Protein AF-A0A965G140-F1 (afdb_monomer_lite)

Foldseek 3Di:
DDDDPPPPPPVVVPPPPPPVQAAQKEQVVQQPPHLEAAADPQAGKRKTFGPDDFQQKKKKWKAWLLLDIWIAIWTQDPRMTIDGPPVRIPPRDDDDQTWIKMKIFSDPDALPPCCLRTMDIDIHFYDYPNRTHDDRPLLADQQAEPVRDHAPRRPSNSSSQSVVLPVLSHSVCVVVVNHDNPQGCPPPVNVVVCVVPRHPDDPPPPDDPPDD

pLDDT: mean 83.37, std 19.56, range [33.12, 98.38]

Radius of gyration: 22.79 Å; chains: 1; bounding box: 66×34×87 Å

Structure (mmCIF, N/CA/C/O backbone):
data_AF-A0A965G140-F1
#
_entry.id   AF-A0A965G140-F1
#
loop_
_atom_site.group_PDB
_atom_site.id
_atom_site.type_symbol
_atom_site.label_atom_id
_atom_site.label_alt_id
_atom_site.label_comp_id
_atom_site.label_asym_id
_atom_site.label_entity_id
_atom_site.label_seq_id
_atom_site.pdbx_PDB_ins_code
_atom_site.Cartn_x
_atom_site.Cartn_y
_atom_site.Cartn_z
_atom_site.occupancy
_atom_site.B_iso_or_equiv
_atom_site.auth_seq_id
_atom_site.auth_comp_id
_atom_site.auth_asym_id
_atom_site.auth_atom_id
_atom_site.pdbx_PDB_model_num
ATOM 1 N N . MET A 1 1 ? 22.980 -8.369 61.732 1.00 45.12 1 MET A N 1
ATOM 2 C CA . MET A 1 1 ? 22.161 -8.918 60.624 1.00 45.12 1 MET A CA 1
ATOM 3 C C . MET A 1 1 ? 20.724 -8.461 60.819 1.00 45.12 1 MET A C 1
ATOM 5 O O . MET A 1 1 ? 20.268 -8.552 61.948 1.00 45.12 1 MET A O 1
ATOM 9 N N . ARG A 1 2 ? 20.047 -8.015 59.745 1.00 41.44 2 ARG A N 1
ATOM 10 C CA . ARG A 1 2 ? 18.714 -7.354 59.673 1.00 41.44 2 ARG A CA 1
ATOM 11 C C . ARG A 1 2 ? 18.752 -5.824 59.537 1.00 41.44 2 ARG A C 1
ATOM 13 O O . ARG A 1 2 ? 18.415 -5.110 60.466 1.00 41.44 2 ARG A O 1
ATOM 20 N N . ALA A 1 3 ? 19.127 -5.353 58.347 1.00 37.94 3 ALA A N 1
ATOM 21 C CA . ALA A 1 3 ? 18.718 -4.056 57.788 1.00 37.94 3 ALA A CA 1
ATOM 22 C C . ALA A 1 3 ? 19.087 -4.015 56.289 1.00 37.94 3 ALA A C 1
ATOM 24 O O . ALA A 1 3 ? 19.913 -3.224 55.859 1.00 37.94 3 ALA A O 1
ATOM 25 N N . ALA A 1 4 ? 18.552 -4.948 55.498 1.00 41.78 4 ALA A N 1
ATOM 26 C CA . ALA A 1 4 ? 18.773 -4.990 54.044 1.00 41.78 4 ALA A CA 1
ATOM 27 C C . ALA A 1 4 ? 17.518 -5.463 53.290 1.00 41.78 4 ALA A C 1
ATOM 29 O O . ALA A 1 4 ? 17.610 -6.115 52.259 1.00 41.78 4 ALA A O 1
ATOM 30 N N . PHE A 1 5 ? 16.332 -5.181 53.838 1.00 38.59 5 PHE A N 1
ATOM 31 C CA . PHE A 1 5 ? 15.052 -5.658 53.297 1.00 38.59 5 PHE A CA 1
ATOM 32 C C . PHE A 1 5 ? 14.014 -4.536 53.128 1.00 38.59 5 PHE A C 1
ATOM 34 O O . PHE A 1 5 ? 12.817 -4.788 53.106 1.00 38.59 5 PHE A O 1
ATOM 41 N N . ALA A 1 6 ? 14.477 -3.289 53.001 1.00 40.09 6 ALA A N 1
ATOM 42 C CA . ALA A 1 6 ? 13.626 -2.115 52.777 1.00 40.09 6 ALA A CA 1
ATOM 43 C C . ALA A 1 6 ? 14.053 -1.287 51.548 1.00 40.09 6 ALA A C 1
ATOM 45 O O . ALA A 1 6 ? 13.704 -0.118 51.435 1.00 40.09 6 ALA A O 1
ATOM 46 N N . LEU A 1 7 ? 14.801 -1.888 50.613 1.00 35.25 7 LEU A N 1
ATOM 47 C CA . LEU A 1 7 ? 15.203 -1.248 49.352 1.00 35.25 7 LEU A CA 1
ATOM 48 C C . LEU A 1 7 ? 14.965 -2.158 48.134 1.00 35.25 7 LEU A C 1
ATOM 50 O O . LEU A 1 7 ? 15.713 -2.127 47.165 1.00 35.25 7 LEU A O 1
ATOM 54 N N . LEU A 1 8 ? 13.927 -2.999 48.189 1.00 37.31 8 LEU A N 1
ATOM 55 C CA . LEU A 1 8 ? 13.549 -3.882 47.078 1.00 37.31 8 LEU A CA 1
ATOM 56 C C . LEU A 1 8 ? 12.035 -3.887 46.806 1.00 37.31 8 LEU A C 1
ATOM 58 O O . LEU A 1 8 ? 11.497 -4.874 46.321 1.00 37.31 8 LEU A O 1
ATOM 62 N N . LEU A 1 9 ? 11.337 -2.789 47.122 1.00 33.12 9 LEU A N 1
ATOM 63 C CA . LEU A 1 9 ? 9.908 -2.638 46.800 1.00 33.12 9 LEU A CA 1
ATOM 64 C C . LEU A 1 9 ? 9.536 -1.327 46.085 1.00 33.12 9 LEU A C 1
ATOM 66 O O . LEU A 1 9 ? 8.368 -1.115 45.790 1.00 33.12 9 LEU A O 1
ATOM 70 N N . VAL A 1 10 ? 10.509 -0.472 45.743 1.00 36.66 10 VAL A N 1
ATOM 71 C CA . VAL A 1 10 ? 10.268 0.766 44.961 1.00 36.66 10 VAL A CA 1
ATOM 72 C C . VAL A 1 10 ? 10.741 0.641 43.502 1.00 36.66 10 VAL A C 1
ATOM 74 O O . VAL A 1 10 ? 10.394 1.455 42.655 1.00 36.66 10 VAL A O 1
ATOM 77 N N . LEU A 1 11 ? 11.436 -0.445 43.147 1.00 34.47 11 LEU A N 1
ATOM 78 C CA . LEU A 1 11 ? 11.855 -0.725 41.764 1.00 34.47 11 LEU A CA 1
ATOM 79 C C . LEU A 1 11 ? 10.806 -1.490 40.930 1.00 34.47 11 LEU A C 1
ATOM 81 O O . LEU A 1 11 ? 11.052 -1.786 39.765 1.00 34.47 11 LEU A O 1
ATOM 85 N N . LEU A 1 12 ? 9.622 -1.775 41.487 1.00 38.69 12 LEU A N 1
ATOM 86 C CA . LEU A 1 12 ? 8.561 -2.546 40.817 1.00 38.69 12 LEU A CA 1
ATOM 87 C C . LEU A 1 12 ? 7.452 -1.702 40.159 1.00 38.69 12 LEU A C 1
ATOM 89 O O . LEU A 1 12 ? 6.585 -2.271 39.506 1.00 38.69 12 LEU A O 1
ATOM 93 N N . CYS A 1 13 ? 7.510 -0.366 40.227 1.00 37.59 13 CYS A N 1
ATOM 94 C CA . CYS A 1 13 ? 6.580 0.520 39.498 1.00 37.59 13 CYS A CA 1
ATOM 95 C C . CYS A 1 13 ? 7.210 1.245 38.292 1.00 37.59 13 CYS A C 1
ATOM 97 O O . CYS A 1 13 ? 6.545 2.038 37.634 1.00 37.59 13 CYS A O 1
ATOM 99 N N . GLY A 1 14 ? 8.483 0.980 37.980 1.00 36.84 14 GLY A N 1
ATOM 100 C CA . GLY A 1 14 ? 9.217 1.667 36.907 1.00 36.84 14 GLY A CA 1
ATOM 101 C C . GLY A 1 14 ? 9.210 0.961 35.551 1.00 36.84 14 GLY A C 1
ATOM 102 O O . GLY A 1 14 ? 9.638 1.546 34.562 1.00 36.84 14 GLY A O 1
ATOM 103 N N . ALA A 1 15 ? 8.699 -0.268 35.465 1.00 41.66 15 ALA A N 1
ATOM 104 C CA . ALA A 1 15 ? 8.422 -0.901 34.182 1.00 41.66 15 ALA A CA 1
ATOM 105 C C . ALA A 1 15 ? 7.038 -0.453 33.703 1.00 41.66 15 ALA A C 1
ATOM 107 O O . ALA A 1 15 ? 6.126 -1.260 33.521 1.00 41.66 15 ALA A O 1
ATOM 108 N N . CYS A 1 16 ? 6.900 0.851 33.447 1.00 37.56 16 CYS A N 1
ATOM 109 C CA . CYS A 1 16 ? 6.035 1.278 32.365 1.00 37.56 16 CYS A CA 1
ATOM 110 C C . CYS A 1 16 ? 6.650 0.625 31.126 1.00 37.56 16 CYS A C 1
ATOM 112 O O . CYS A 1 16 ? 7.572 1.154 30.506 1.00 37.56 16 CYS A O 1
ATOM 114 N N . ARG A 1 17 ? 6.227 -0.617 30.843 1.00 39.34 17 ARG A N 1
ATOM 115 C CA . ARG A 1 17 ? 6.325 -1.204 29.516 1.00 39.34 17 ARG A CA 1
ATOM 116 C C . ARG A 1 17 ? 5.881 -0.062 28.625 1.00 39.34 17 ARG A C 1
ATOM 118 O O . ARG A 1 17 ? 4.725 0.347 28.712 1.00 39.34 17 ARG A O 1
ATOM 125 N N . ALA A 1 18 ? 6.791 0.472 27.819 1.00 39.34 18 ALA A N 1
ATOM 126 C C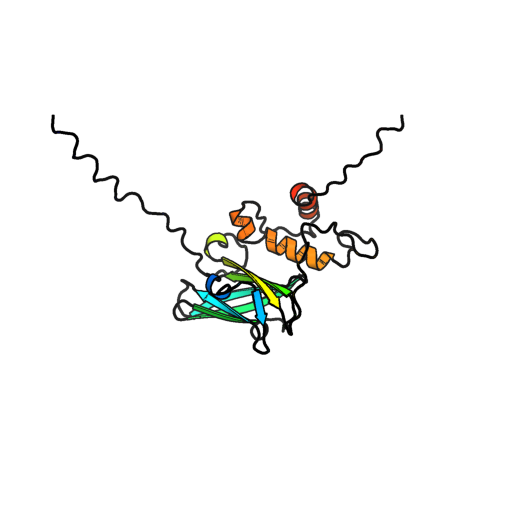A . ALA A 1 18 ? 6.377 1.121 26.603 1.00 39.34 18 ALA A CA 1
ATOM 127 C C . ALA A 1 18 ? 5.576 0.035 25.884 1.00 39.34 18 ALA A C 1
ATOM 129 O O . ALA A 1 18 ? 6.135 -0.845 25.231 1.00 39.34 18 ALA A O 1
ATOM 130 N N . ALA A 1 19 ? 4.263 0.008 26.127 1.00 42.41 19 ALA A N 1
ATOM 131 C CA . ALA A 1 19 ? 3.328 -0.542 25.190 1.00 42.41 19 ALA A CA 1
ATOM 132 C C . ALA A 1 19 ? 3.729 0.193 23.924 1.00 42.41 19 ALA A C 1
ATOM 134 O O . ALA A 1 19 ? 3.577 1.410 23.843 1.00 42.41 19 ALA A O 1
ATOM 135 N N . SER A 1 20 ? 4.422 -0.508 23.028 1.00 44.88 20 SER A N 1
ATOM 136 C CA . SER A 1 20 ? 4.572 -0.067 21.656 1.00 44.88 20 SER A CA 1
ATOM 137 C C . SER A 1 20 ? 3.141 0.179 21.228 1.00 44.88 20 SER A C 1
ATOM 139 O O . SER A 1 20 ? 2.434 -0.796 20.971 1.00 44.88 20 SER A O 1
ATOM 141 N N . ALA A 1 21 ? 2.687 1.432 21.325 1.00 58.22 21 ALA A N 1
ATOM 142 C CA . ALA A 1 21 ? 1.302 1.779 21.101 1.00 58.22 21 ALA A CA 1
ATOM 143 C C . ALA A 1 21 ? 0.997 1.210 19.726 1.00 58.22 21 ALA A C 1
ATOM 145 O O . ALA A 1 21 ? 1.721 1.494 18.764 1.00 58.22 21 ALA A O 1
ATOM 146 N N . LEU A 1 22 ? 0.046 0.274 19.679 1.00 61.25 22 LEU A N 1
ATOM 147 C CA . LEU A 1 22 ? -0.399 -0.268 18.409 1.00 61.25 22 LEU A CA 1
ATOM 148 C C . LEU A 1 22 ? -0.725 0.932 17.519 1.00 61.25 22 LEU A C 1
ATOM 150 O O . LEU A 1 22 ? -1.207 1.943 18.043 1.00 61.25 22 LEU A O 1
ATOM 154 N N . PRO A 1 23 ? -0.396 0.863 16.220 1.00 75.12 23 PRO A N 1
ATOM 155 C CA . PRO A 1 23 ? -0.734 1.958 15.339 1.00 75.12 23 PRO A CA 1
ATOM 156 C C . PRO A 1 23 ? -2.227 2.269 15.477 1.00 75.12 23 PRO A C 1
ATOM 158 O O . PRO A 1 23 ? -3.038 1.372 15.713 1.00 75.12 23 PRO A O 1
ATOM 161 N N . GLU A 1 24 ? -2.576 3.543 15.335 1.00 91.44 24 GLU A N 1
ATOM 162 C CA . GLU A 1 24 ? -3.947 4.054 15.441 1.00 91.44 24 GLU A CA 1
ATOM 163 C C . GLU A 1 24 ? -4.931 3.277 14.548 1.00 91.44 24 GLU A C 1
ATOM 165 O O . GLU A 1 24 ? -6.124 3.174 14.834 1.00 91.44 24 GLU A O 1
ATOM 170 N N . VAL A 1 25 ? -4.404 2.690 13.476 1.00 94.81 25 VAL A N 1
ATOM 171 C CA . VAL A 1 25 ? -5.069 1.786 12.548 1.00 94.81 25 VAL A CA 1
ATOM 172 C C . VAL A 1 25 ? -4.293 0.468 12.518 1.00 94.81 25 VAL A C 1
ATOM 174 O O . VAL A 1 25 ? -3.078 0.489 12.366 1.00 94.81 25 VAL A O 1
ATOM 177 N N . ASP A 1 26 ? -4.973 -0.678 12.600 1.00 95.38 26 ASP A N 1
ATOM 178 C CA . ASP A 1 26 ? -4.375 -2.019 12.526 1.00 95.38 26 ASP A CA 1
ATOM 179 C C . ASP A 1 26 ? -5.086 -2.908 11.492 1.00 95.38 26 ASP A C 1
ATOM 181 O O . ASP A 1 26 ? -6.258 -3.254 11.649 1.00 95.38 26 ASP A O 1
ATOM 185 N N . LEU A 1 27 ? -4.353 -3.322 10.453 1.00 96.94 27 LEU A N 1
ATOM 186 C CA . LEU A 1 27 ? -4.825 -4.201 9.379 1.00 96.94 27 LEU A CA 1
ATOM 187 C C . LEU A 1 27 ? -4.628 -5.702 9.652 1.00 96.94 27 LEU A C 1
ATOM 189 O O . LEU A 1 27 ? -5.048 -6.526 8.832 1.00 96.94 27 LEU A O 1
ATOM 193 N N . ALA A 1 28 ? -4.048 -6.099 10.791 1.00 95.06 28 ALA A N 1
ATOM 194 C CA . ALA A 1 28 ? -3.876 -7.510 11.143 1.00 95.06 28 ALA A CA 1
ATOM 195 C C . ALA A 1 28 ? -5.163 -8.360 11.015 1.00 95.06 28 ALA A C 1
ATOM 197 O O . ALA A 1 28 ? -5.057 -9.516 10.592 1.00 95.06 28 ALA A O 1
ATOM 198 N N . PRO A 1 29 ? -6.383 -7.845 11.295 1.00 96.62 29 PRO A N 1
ATOM 199 C CA . PRO A 1 29 ? -7.619 -8.594 11.071 1.00 96.62 29 PRO A CA 1
ATOM 200 C C . PRO A 1 29 ? -7.855 -9.049 9.624 1.00 96.62 29 PRO A C 1
ATOM 202 O O . PRO A 1 29 ? -8.480 -10.095 9.438 1.00 96.62 29 PRO A O 1
ATOM 205 N N . THR A 1 30 ? -7.366 -8.318 8.614 1.00 97.56 30 THR A N 1
ATOM 206 C CA . THR A 1 30 ? -7.485 -8.704 7.191 1.00 97.56 30 THR A CA 1
ATOM 207 C C . THR A 1 30 ? -6.639 -9.935 6.863 1.00 97.56 30 THR A C 1
ATOM 209 O O . THR A 1 30 ? -7.051 -10.771 6.068 1.00 97.56 30 THR A O 1
ATOM 212 N N . MET A 1 31 ? -5.485 -10.085 7.515 1.00 95.69 31 MET A N 1
ATOM 213 C CA . MET A 1 31 ? -4.509 -11.154 7.255 1.00 95.69 31 MET A CA 1
ATOM 214 C C . MET A 1 31 ? -4.907 -12.514 7.843 1.00 95.69 31 MET A C 1
ATOM 216 O O . MET A 1 31 ? -4.147 -13.477 7.748 1.00 95.69 31 MET A O 1
ATOM 220 N N . ARG A 1 32 ? -6.064 -12.603 8.510 1.00 92.56 32 ARG A N 1
ATOM 221 C CA . ARG A 1 32 ? -6.531 -13.824 9.173 1.00 92.56 32 ARG A CA 1
ATOM 222 C C . ARG A 1 32 ? -7.587 -14.547 8.330 1.00 92.56 32 ARG A C 1
ATOM 224 O O . ARG A 1 32 ? -8.519 -13.893 7.858 1.00 92.56 32 ARG A O 1
ATOM 231 N N . PRO A 1 33 ? -7.516 -15.889 8.224 1.00 92.69 33 PRO A N 1
ATOM 232 C CA . PRO A 1 33 ? -6.496 -16.774 8.808 1.00 92.69 33 PRO A CA 1
ATOM 233 C C . PRO A 1 33 ? -5.180 -16.815 8.013 1.00 92.69 33 PRO A C 1
ATOM 235 O O . PRO A 1 33 ? -4.208 -17.393 8.489 1.00 92.69 33 PRO A O 1
ATOM 238 N N . SER A 1 34 ? -5.144 -16.232 6.814 1.00 93.50 34 SER A N 1
ATOM 239 C CA . SER A 1 34 ? -3.963 -16.208 5.954 1.00 93.50 34 SER A CA 1
ATOM 240 C C . SER A 1 34 ? -3.914 -14.933 5.114 1.00 93.50 34 SER A C 1
ATOM 242 O O . SER A 1 34 ? -4.948 -14.379 4.745 1.00 93.50 34 SER A O 1
ATOM 244 N N . ALA A 1 35 ? -2.697 -14.522 4.754 1.00 94.19 35 ALA A N 1
ATOM 245 C CA . ALA A 1 35 ? -2.428 -13.504 3.739 1.00 94.19 35 ALA A CA 1
ATOM 246 C C . ALA A 1 35 ? -2.763 -13.979 2.314 1.00 94.19 35 ALA A C 1
ATOM 248 O O . ALA A 1 35 ? -2.827 -13.179 1.381 1.00 94.19 35 ALA A O 1
ATOM 249 N N . MET A 1 36 ? -2.916 -15.293 2.127 1.00 94.62 36 MET A N 1
ATOM 250 C CA . MET A 1 36 ? -3.319 -15.896 0.864 1.00 94.62 36 MET A CA 1
ATOM 251 C C . MET A 1 36 ? -4.840 -15.884 0.766 1.00 94.62 36 MET A C 1
ATOM 253 O O . MET A 1 36 ? -5.527 -16.557 1.535 1.00 94.62 36 MET A O 1
ATOM 257 N N . VAL A 1 37 ? -5.359 -15.128 -0.195 1.00 94.56 37 VAL A N 1
ATOM 258 C CA . VAL A 1 37 ? -6.791 -14.900 -0.375 1.00 94.56 37 VAL A CA 1
ATOM 259 C C . VAL A 1 37 ? -7.235 -15.540 -1.681 1.00 94.56 37 VAL A C 1
ATOM 261 O O . VAL A 1 37 ? -6.731 -15.204 -2.749 1.00 94.56 37 VAL A O 1
ATOM 264 N N . VAL A 1 38 ? -8.207 -16.446 -1.608 1.00 94.00 38 VAL A N 1
ATOM 265 C CA . VAL A 1 38 ? -8.955 -16.899 -2.786 1.00 94.00 38 VAL A CA 1
ATOM 266 C C . VAL A 1 38 ? -10.177 -16.003 -2.895 1.00 94.00 38 VAL A C 1
ATOM 268 O O . VAL A 1 38 ? -11.095 -16.107 -2.083 1.00 94.00 38 VAL A O 1
ATOM 271 N N . ALA A 1 39 ? -10.157 -15.074 -3.843 1.00 92.56 39 ALA A N 1
ATOM 272 C CA . ALA A 1 39 ? -11.199 -14.070 -3.946 1.00 92.56 39 ALA A CA 1
ATOM 273 C C . ALA A 1 39 ? -12.342 -14.542 -4.855 1.00 92.56 39 ALA A C 1
ATOM 275 O O . ALA A 1 39 ? -12.121 -15.048 -5.958 1.00 92.56 39 ALA A O 1
ATOM 276 N N . GLY A 1 40 ? -13.567 -14.386 -4.353 1.00 89.88 40 GLY A N 1
ATOM 277 C CA . GLY A 1 40 ? -14.801 -14.656 -5.086 1.00 89.88 40 GLY A CA 1
ATOM 278 C C . GLY A 1 40 ? -15.355 -13.405 -5.769 1.00 89.88 40 GLY A C 1
ATOM 279 O O . GLY A 1 40 ? -14.708 -12.359 -5.813 1.00 89.88 40 GLY A O 1
ATOM 280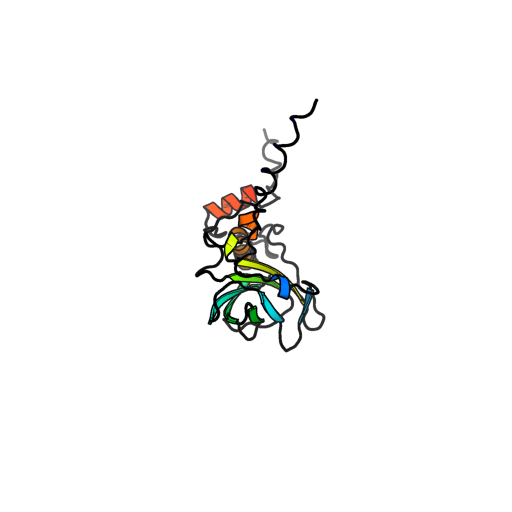 N N . VAL A 1 41 ? -16.590 -13.508 -6.261 1.00 86.62 41 VAL A N 1
ATOM 281 C CA . VAL A 1 41 ? -17.296 -12.412 -6.954 1.00 86.62 41 VAL A CA 1
ATOM 282 C C . VAL A 1 41 ? -17.460 -11.158 -6.090 1.00 86.62 41 VAL A C 1
ATOM 284 O O . VAL A 1 41 ? -17.340 -10.047 -6.590 1.00 86.62 41 VAL A O 1
ATOM 287 N N . GLU A 1 42 ? -17.626 -11.340 -4.780 1.00 89.50 42 GLU A N 1
ATOM 288 C CA . GLU A 1 42 ? -17.769 -10.262 -3.794 1.00 89.50 42 GLU A CA 1
ATOM 289 C C . GLU A 1 42 ? -16.452 -9.528 -3.486 1.00 89.50 42 GLU A C 1
ATOM 291 O O . GLU A 1 42 ? -16.410 -8.648 -2.624 1.00 89.50 42 GLU A O 1
ATOM 296 N N . GLY A 1 43 ? -15.341 -9.907 -4.117 1.00 94.69 43 GLY A N 1
ATOM 297 C CA . GLY A 1 43 ? -14.050 -9.286 -3.862 1.00 94.69 43 GLY A CA 1
ATOM 298 C C . GLY A 1 43 ? -13.436 -9.664 -2.512 1.00 94.69 43 GLY A C 1
ATOM 299 O O . GLY A 1 43 ? -13.619 -10.768 -1.995 1.00 94.69 43 GLY A O 1
ATOM 300 N N . ILE A 1 44 ? -12.660 -8.736 -1.956 1.00 96.56 44 ILE A N 1
ATOM 301 C CA . ILE A 1 44 ? -11.873 -8.908 -0.734 1.00 96.56 44 ILE A CA 1
ATOM 302 C C . ILE A 1 44 ? -12.337 -7.887 0.294 1.00 96.56 44 ILE A C 1
ATOM 304 O O . ILE A 1 44 ? -12.293 -6.684 0.044 1.00 96.56 44 ILE A O 1
ATOM 308 N N . LEU A 1 45 ? -12.733 -8.365 1.472 1.00 97.06 45 LEU A N 1
ATOM 309 C CA . LEU A 1 45 ? -13.020 -7.496 2.606 1.00 97.06 45 LEU A CA 1
ATOM 310 C C . LEU A 1 45 ? -11.715 -7.111 3.310 1.00 97.06 45 LEU A C 1
ATOM 312 O O . LEU A 1 45 ? -11.134 -7.922 4.034 1.00 97.06 45 LEU A O 1
ATOM 316 N N . ILE A 1 46 ? -11.290 -5.867 3.123 1.00 98.12 46 ILE A N 1
ATOM 317 C CA . ILE A 1 46 ? -10.214 -5.240 3.885 1.00 98.12 46 ILE A CA 1
ATOM 318 C C . ILE A 1 46 ? -10.845 -4.663 5.149 1.00 98.12 46 ILE A C 1
ATOM 320 O O . ILE A 1 46 ? -11.746 -3.834 5.078 1.00 98.12 46 ILE A O 1
ATOM 324 N N . ARG A 1 47 ? -10.397 -5.123 6.313 1.00 97.75 47 ARG A N 1
ATOM 325 C CA . ARG A 1 47 ? -10.910 -4.717 7.624 1.00 97.75 47 ARG A CA 1
ATOM 326 C C . ARG A 1 47 ? -9.793 -4.543 8.641 1.00 97.75 47 ARG A C 1
ATOM 328 O O . ARG A 1 47 ? -8.769 -5.233 8.591 1.00 97.75 47 ARG A O 1
ATOM 335 N N . GLY A 1 48 ? -10.030 -3.690 9.619 1.00 97.62 48 GLY A N 1
ATOM 336 C CA . GLY A 1 48 ? -9.078 -3.483 10.693 1.00 97.62 48 GLY A CA 1
ATOM 337 C C . GLY A 1 48 ? -9.709 -2.949 11.963 1.00 97.62 48 GLY A C 1
ATOM 338 O O . GLY A 1 48 ? -10.891 -2.606 11.996 1.00 97.62 48 GLY A O 1
ATOM 339 N N . ASN A 1 49 ? -8.881 -2.897 13.001 1.00 97.44 49 ASN A N 1
ATOM 340 C CA . ASN A 1 49 ? -9.202 -2.228 14.253 1.00 97.44 49 ASN A CA 1
ATOM 341 C C . ASN A 1 49 ? -8.641 -0.808 14.215 1.00 97.44 49 ASN A C 1
ATOM 343 O O . ASN A 1 49 ? -7.647 -0.546 13.537 1.00 97.44 49 ASN A O 1
ATOM 347 N N . THR A 1 50 ? -9.247 0.105 14.960 1.00 96.31 50 THR A N 1
ATOM 348 C CA . THR A 1 50 ? -8.742 1.467 15.086 1.00 96.31 50 THR A CA 1
ATOM 349 C C . THR A 1 50 ? -9.068 2.072 16.445 1.00 96.31 50 THR A C 1
ATOM 351 O O . THR A 1 50 ? -10.088 1.752 17.053 1.00 96.31 50 THR A O 1
ATOM 354 N N . THR A 1 51 ? -8.189 2.953 16.917 1.00 95.25 51 THR A N 1
ATOM 355 C CA . THR A 1 51 ? -8.410 3.791 18.104 1.00 95.25 51 THR A CA 1
ATOM 356 C C . THR A 1 51 ? -8.933 5.183 17.754 1.00 95.25 51 THR A C 1
ATOM 358 O O . THR A 1 51 ? -9.054 6.029 18.638 1.00 95.25 51 THR A O 1
ATOM 361 N N . LEU A 1 52 ? -9.210 5.448 16.474 1.00 94.44 52 LEU A N 1
ATOM 362 C CA . LEU A 1 52 ? -9.845 6.683 16.034 1.00 94.44 52 LEU A CA 1
ATOM 363 C C . LEU A 1 52 ? -11.224 6.858 16.676 1.00 94.44 52 LEU A C 1
ATOM 365 O O . LEU A 1 52 ? -11.940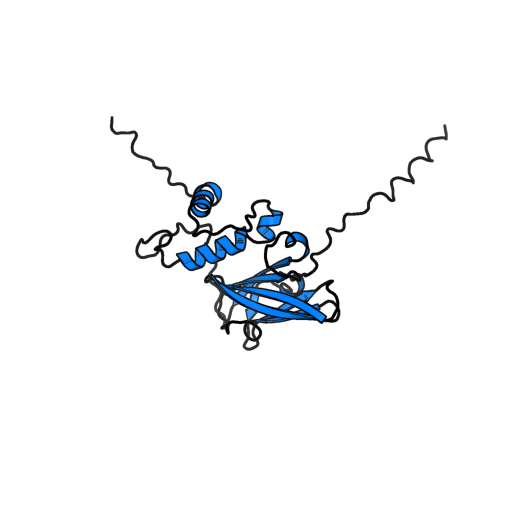 5.888 16.932 1.00 94.44 52 LEU A O 1
ATOM 369 N N . ALA A 1 53 ? -11.609 8.117 16.882 1.00 95.81 53 ALA A N 1
ATOM 370 C CA . ALA A 1 53 ? -12.956 8.455 17.318 1.00 95.81 53 ALA A CA 1
ATOM 371 C C . ALA A 1 53 ? -14.005 7.949 16.314 1.00 95.81 53 ALA A C 1
ATOM 373 O O . ALA A 1 53 ? -13.770 7.916 15.104 1.00 95.81 53 ALA A O 1
ATOM 374 N N . GLU A 1 54 ? -15.183 7.586 16.814 1.00 96.56 54 GLU A N 1
ATOM 375 C CA . GLU A 1 54 ? -16.304 7.198 15.963 1.00 96.56 54 GLU A CA 1
ATOM 376 C C . GLU A 1 54 ? -16.655 8.320 14.973 1.00 96.56 54 GLU A C 1
ATOM 378 O O . GLU A 1 54 ? -16.645 9.503 15.316 1.00 96.56 54 GLU A O 1
ATOM 383 N N . GLY A 1 55 ? -16.914 7.954 13.717 1.00 97.25 55 GLY A N 1
ATOM 384 C CA . GLY A 1 55 ? -17.151 8.910 12.634 1.00 97.25 55 GLY A CA 1
ATOM 385 C C . GLY A 1 55 ? -15.880 9.443 11.960 1.00 97.25 55 GLY A C 1
ATOM 386 O O . GLY A 1 55 ? -15.974 10.068 10.901 1.00 97.25 55 GLY A O 1
ATOM 387 N N . ALA A 1 56 ? -14.688 9.186 12.510 1.00 97.25 56 ALA A N 1
ATOM 388 C CA . ALA A 1 56 ? -13.436 9.586 11.874 1.00 97.25 56 ALA A CA 1
ATOM 389 C C . ALA A 1 56 ? -13.179 8.803 10.578 1.00 97.25 56 ALA A C 1
ATOM 391 O O . ALA A 1 56 ? -13.599 7.657 10.416 1.00 97.25 56 ALA A O 1
ATOM 392 N N . LYS A 1 57 ? -12.458 9.425 9.642 1.00 97.38 57 LYS A N 1
ATOM 393 C CA . LYS A 1 57 ? -12.108 8.808 8.359 1.00 97.38 57 LYS A CA 1
ATOM 394 C C . LYS A 1 57 ? -10.875 7.921 8.501 1.00 97.38 57 LYS A C 1
ATOM 396 O O . LYS A 1 57 ? -9.867 8.350 9.049 1.00 97.38 57 LYS A O 1
ATOM 401 N N . VAL A 1 58 ? -10.938 6.738 7.902 1.00 97.88 58 VAL A N 1
ATOM 402 C CA . VAL A 1 58 ? -9.787 5.870 7.641 1.00 97.88 58 VAL A CA 1
ATOM 403 C C . VAL A 1 58 ? -9.549 5.850 6.141 1.00 97.88 58 VAL A C 1
ATOM 405 O O . VAL A 1 58 ? -10.414 5.424 5.373 1.00 97.88 58 VAL A O 1
ATOM 408 N N . ARG A 1 59 ? -8.378 6.314 5.711 1.00 97.81 59 ARG A N 1
ATOM 409 C CA . ARG A 1 59 ? -7.958 6.248 4.310 1.00 97.81 59 ARG A CA 1
ATOM 410 C C . ARG A 1 59 ? -7.355 4.882 4.041 1.00 97.81 59 ARG A C 1
ATOM 412 O O . ARG A 1 59 ? -6.488 4.444 4.794 1.00 97.81 59 ARG A O 1
ATOM 419 N N . LEU A 1 60 ? -7.773 4.238 2.957 1.00 98.19 60 LEU A N 1
ATOM 420 C CA . LEU A 1 60 ? -7.203 2.979 2.492 1.00 98.19 60 LEU A CA 1
ATOM 421 C C . LEU A 1 60 ? -6.587 3.169 1.115 1.00 98.19 60 LEU A C 1
ATOM 423 O O . LEU A 1 60 ? -7.146 3.865 0.268 1.00 98.19 60 LEU A O 1
ATOM 427 N N . ARG A 1 61 ? -5.462 2.502 0.883 1.00 97.88 61 ARG A N 1
ATOM 428 C CA . ARG A 1 61 ? -4.804 2.445 -0.416 1.00 97.88 61 ARG A CA 1
ATOM 429 C C . ARG A 1 61 ? -4.446 1.010 -0.744 1.00 97.88 61 ARG A C 1
ATOM 431 O O . ARG A 1 61 ? -3.869 0.307 0.076 1.00 97.88 61 ARG A O 1
ATOM 438 N N . VAL A 1 62 ? -4.767 0.594 -1.960 1.00 98.00 62 VAL A N 1
ATOM 439 C CA . VAL A 1 62 ? -4.360 -0.688 -2.529 1.00 98.00 62 VAL A CA 1
ATOM 440 C C . VAL A 1 62 ? -3.471 -0.403 -3.723 1.00 98.00 62 VAL A C 1
ATOM 442 O O . VAL A 1 62 ? -3.915 0.200 -4.693 1.00 98.00 62 VAL A O 1
ATOM 445 N N . THR A 1 63 ? -2.224 -0.858 -3.676 1.00 97.06 63 THR A N 1
ATOM 446 C CA . THR A 1 63 ? -1.337 -0.872 -4.842 1.00 97.06 63 THR A CA 1
ATOM 447 C C . THR A 1 63 ? -1.155 -2.309 -5.299 1.00 97.06 63 THR A C 1
ATOM 449 O O . THR A 1 63 ? -0.816 -3.188 -4.513 1.00 97.06 63 THR A O 1
ATOM 452 N N . THR A 1 64 ? -1.415 -2.576 -6.572 1.00 95.44 64 THR A N 1
ATOM 453 C CA . THR A 1 64 ? -1.239 -3.907 -7.160 1.00 95.44 64 THR A CA 1
ATOM 454 C C . THR A 1 64 ? 0.227 -4.156 -7.502 1.00 95.44 64 THR A C 1
ATOM 456 O O . THR A 1 64 ? 0.989 -3.228 -7.762 1.00 95.44 64 THR A O 1
ATOM 459 N N . SER A 1 65 ? 0.609 -5.425 -7.599 1.00 93.38 65 SER A N 1
ATOM 460 C CA . SER A 1 65 ? 1.900 -5.871 -8.153 1.00 93.38 65 SER A CA 1
ATOM 461 C C . SER A 1 65 ? 2.186 -5.377 -9.573 1.00 93.38 65 SER A C 1
ATOM 463 O O . SER A 1 65 ? 3.342 -5.385 -9.971 1.00 93.38 65 SER A O 1
ATOM 465 N N . GLN A 1 66 ? 1.184 -4.898 -10.318 1.00 91.19 66 GLN A N 1
ATOM 466 C CA . GLN A 1 66 ? 1.373 -4.254 -11.625 1.00 91.19 66 GLN A CA 1
ATOM 467 C C . GLN A 1 66 ? 1.620 -2.738 -11.528 1.00 91.19 66 GLN A C 1
ATOM 469 O O . GLN A 1 66 ? 1.792 -2.067 -12.540 1.00 91.19 66 GLN A O 1
ATOM 474 N N . GLY A 1 67 ? 1.677 -2.184 -10.313 1.00 92.31 67 GLY A N 1
ATOM 475 C CA . GLY A 1 67 ? 1.965 -0.772 -10.073 1.00 92.31 67 GLY A CA 1
ATOM 476 C C . GLY A 1 67 ? 0.764 0.158 -10.256 1.00 92.31 67 GLY A C 1
ATOM 477 O O . GLY A 1 67 ? 0.952 1.366 -10.370 1.00 92.31 67 GLY A O 1
ATOM 478 N N . THR A 1 68 ? -0.463 -0.370 -10.282 1.00 94.75 68 THR A N 1
ATOM 479 C CA . THR A 1 68 ? -1.691 0.444 -10.255 1.00 94.75 68 THR A CA 1
ATOM 480 C C . THR A 1 68 ? -2.165 0.645 -8.821 1.00 94.75 68 THR A C 1
ATOM 482 O O . THR A 1 68 ? -2.262 -0.334 -8.077 1.00 94.75 68 THR A O 1
ATOM 485 N N . THR A 1 69 ? -2.488 1.886 -8.460 1.00 96.31 69 THR A N 1
ATOM 486 C CA . THR A 1 69 ? -2.951 2.285 -7.126 1.00 96.31 69 THR A CA 1
ATOM 487 C C . THR A 1 69 ? -4.427 2.668 -7.149 1.00 96.31 69 THR A C 1
ATOM 489 O O . THR A 1 69 ? -4.885 3.336 -8.073 1.00 96.31 69 THR A O 1
ATOM 492 N N . TYR A 1 70 ? -5.142 2.275 -6.099 1.00 97.88 70 TYR A N 1
ATOM 493 C CA . TYR A 1 70 ? -6.540 2.591 -5.854 1.00 97.88 70 TYR A CA 1
ATOM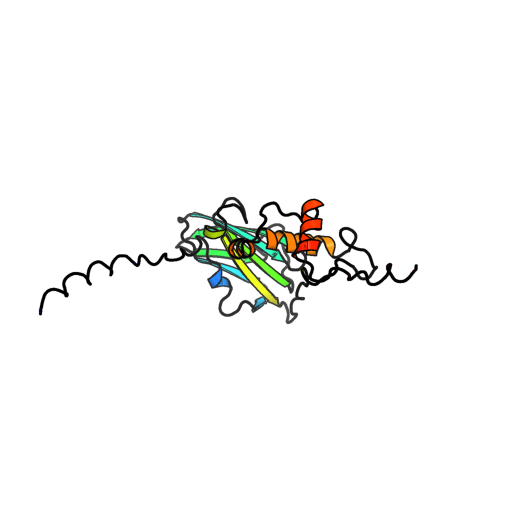 494 C C . TYR A 1 70 ? -6.720 3.074 -4.417 1.00 97.88 70 TYR A C 1
ATOM 496 O O . TYR A 1 70 ? -6.047 2.575 -3.513 1.00 97.88 70 TYR A O 1
ATOM 504 N N . GLU A 1 71 ? -7.645 3.999 -4.186 1.00 97.94 71 GLU A N 1
ATOM 505 C CA . GLU A 1 71 ? -7.937 4.539 -2.857 1.00 97.94 71 GLU A CA 1
ATOM 506 C C . GLU A 1 71 ? -9.413 4.389 -2.487 1.00 97.94 71 GLU A C 1
ATOM 508 O O . GLU A 1 71 ? -10.296 4.440 -3.340 1.00 97.94 71 GLU A O 1
ATOM 513 N N . ALA A 1 72 ? -9.670 4.227 -1.194 1.00 98.06 72 ALA A N 1
ATOM 514 C CA . ALA A 1 72 ? -11.000 4.255 -0.603 1.00 98.06 72 ALA A CA 1
ATOM 515 C C . ALA A 1 72 ? -10.962 5.038 0.712 1.00 98.06 72 ALA A C 1
ATOM 517 O O . ALA A 1 72 ? -9.904 5.270 1.303 1.00 98.06 72 ALA A O 1
ATOM 518 N N . THR A 1 73 ? -12.132 5.441 1.195 1.00 97.94 73 THR A N 1
ATOM 519 C CA . THR A 1 73 ? -12.293 5.991 2.543 1.00 97.94 73 THR A CA 1
ATOM 520 C C . THR A 1 73 ? -13.369 5.197 3.266 1.00 97.94 73 THR A C 1
ATOM 522 O O . THR A 1 73 ? -14.490 5.101 2.780 1.00 97.94 73 THR A O 1
ATOM 525 N N . SER A 1 74 ? -13.024 4.658 4.432 1.00 98.06 74 SER A N 1
ATOM 526 C CA . SER A 1 74 ? -13.967 4.074 5.387 1.00 98.06 74 SER A CA 1
ATOM 527 C C . SER A 1 74 ? -14.187 5.044 6.542 1.00 98.06 74 SER A C 1
ATOM 529 O O . SER A 1 74 ? -13.397 5.962 6.767 1.00 98.06 74 SER A O 1
ATOM 531 N N . VAL A 1 75 ? -15.243 4.812 7.311 1.00 98.00 75 VAL A N 1
ATOM 532 C CA . VAL A 1 75 ? -15.490 5.491 8.584 1.00 98.00 75 VAL A CA 1
ATOM 533 C C . VAL A 1 75 ? -15.166 4.533 9.731 1.00 98.00 75 VAL A C 1
ATOM 535 O O . VAL A 1 75 ? -15.417 3.333 9.616 1.00 98.00 75 VAL A O 1
ATOM 538 N N . ALA A 1 76 ? -14.571 5.050 10.805 1.00 97.81 76 ALA A N 1
ATOM 539 C CA . ALA A 1 76 ? -14.367 4.323 12.048 1.00 97.81 76 ALA A CA 1
ATOM 540 C C . ALA A 1 76 ? -15.701 4.200 12.795 1.00 97.81 76 ALA A C 1
ATOM 542 O O . ALA A 1 76 ? -16.346 5.205 13.099 1.00 97.81 76 ALA A O 1
ATOM 543 N N . GLN A 1 77 ? -16.111 2.975 13.102 1.00 97.56 77 GLN A N 1
ATOM 544 C CA . GLN A 1 77 ? -17.346 2.685 13.820 1.00 97.56 77 GLN A CA 1
ATOM 545 C C . GLN A 1 77 ? -17.095 1.561 14.817 1.00 97.56 77 GLN A C 1
ATOM 547 O O . GLN A 1 77 ? -16.533 0.536 14.447 1.00 97.56 77 GLN A O 1
ATOM 552 N N . ALA A 1 78 ? -17.479 1.754 16.082 1.00 95.75 78 ALA A N 1
ATOM 553 C CA . ALA A 1 78 ? -17.268 0.770 17.150 1.00 95.75 78 ALA A CA 1
ATOM 554 C C . ALA A 1 78 ? -15.827 0.195 17.206 1.00 95.75 78 ALA A C 1
ATOM 556 O O . ALA A 1 78 ? -15.628 -0.998 17.430 1.00 95.75 78 ALA A O 1
ATOM 557 N N . GLY A 1 79 ? -14.814 1.040 16.969 1.00 96.00 79 GLY A N 1
ATOM 558 C CA . GLY A 1 79 ? -13.398 0.648 16.987 1.00 96.00 79 GLY A CA 1
ATOM 559 C C . GLY A 1 79 ? -12.925 -0.164 15.774 1.00 96.00 79 GLY A C 1
ATOM 560 O O . GLY A 1 79 ? -11.828 -0.721 15.805 1.00 96.00 79 GLY A O 1
ATOM 561 N N . VAL A 1 80 ? -13.721 -0.243 14.703 1.00 97.75 80 VAL A N 1
ATOM 562 C CA . VAL A 1 80 ? -13.371 -0.947 13.463 1.00 97.75 80 VAL A CA 1
ATOM 563 C C . VAL A 1 80 ? -13.584 -0.077 12.227 1.00 97.75 80 VAL A C 1
ATOM 565 O O . VAL A 1 80 ? -14.264 0.945 12.266 1.00 97.75 80 VAL A O 1
ATOM 568 N N . PHE A 1 81 ? -12.999 -0.499 11.110 1.00 98.38 81 PHE A N 1
ATOM 569 C CA . PHE A 1 81 ? -13.242 0.055 9.778 1.00 98.38 81 PHE A CA 1
ATOM 570 C C . PHE A 1 81 ? -13.202 -1.073 8.742 1.00 98.38 81 PHE A C 1
ATOM 572 O O . PHE A 1 81 ? -12.573 -2.115 8.974 1.00 98.38 81 PHE A O 1
ATOM 579 N N . ALA A 1 82 ? -13.850 -0.877 7.594 1.00 98.31 82 ALA A N 1
ATOM 580 C CA . ALA A 1 82 ? -13.833 -1.856 6.518 1.00 98.31 82 ALA A CA 1
ATOM 581 C C . ALA A 1 82 ? -14.097 -1.232 5.143 1.00 98.31 82 ALA A C 1
ATOM 583 O O . ALA A 1 82 ? -14.842 -0.268 5.017 1.00 98.31 82 ALA A O 1
ATOM 584 N N . ALA A 1 83 ? -13.513 -1.831 4.111 1.00 98.12 83 ALA A N 1
ATOM 585 C CA . ALA A 1 83 ? -13.799 -1.546 2.712 1.00 98.12 83 ALA A CA 1
ATOM 586 C C . ALA A 1 83 ? -13.639 -2.825 1.879 1.00 98.12 83 ALA A C 1
ATOM 588 O O . ALA A 1 83 ? -12.820 -3.697 2.181 1.00 98.12 83 ALA A O 1
ATOM 589 N N . ARG A 1 84 ? -14.413 -2.947 0.811 1.00 97.75 84 ARG A N 1
ATOM 590 C CA . ARG A 1 84 ? -14.427 -4.082 -0.103 1.00 97.75 84 ARG A CA 1
ATOM 591 C C . ARG A 1 84 ? -13.688 -3.724 -1.383 1.00 97.75 84 ARG A C 1
ATOM 593 O O . ARG A 1 84 ? -14.127 -2.884 -2.160 1.00 97.75 84 ARG A O 1
ATOM 600 N N . PHE A 1 85 ? -12.567 -4.387 -1.635 1.00 97.75 85 PHE A N 1
ATOM 601 C CA . PHE A 1 85 ? -11.841 -4.251 -2.894 1.00 97.75 85 PHE A CA 1
ATOM 602 C C . PHE A 1 85 ? -12.371 -5.266 -3.922 1.00 97.75 85 PHE A C 1
ATOM 604 O O . PHE A 1 85 ? -12.457 -6.450 -3.590 1.00 97.75 85 PHE A O 1
ATOM 611 N N . PRO A 1 86 ? -12.693 -4.871 -5.168 1.00 96.56 86 PRO A N 1
ATOM 612 C CA . PRO A 1 86 ? -12.486 -3.544 -5.754 1.00 96.56 86 PRO A CA 1
ATOM 613 C C . PRO A 1 86 ? -13.655 -2.559 -5.589 1.00 96.56 86 PRO A C 1
ATOM 615 O O . PRO A 1 86 ? -13.479 -1.390 -5.909 1.00 96.56 86 PRO A O 1
ATOM 618 N N . ALA A 1 87 ? -14.826 -3.014 -5.135 1.00 96.88 87 ALA A N 1
ATOM 619 C CA . ALA A 1 87 ? -16.089 -2.272 -5.220 1.00 96.88 87 ALA A CA 1
ATOM 620 C C . ALA A 1 87 ? -16.054 -0.853 -4.616 1.00 96.88 87 ALA A C 1
ATOM 622 O O . ALA A 1 87 ? -16.595 0.074 -5.214 1.00 96.88 87 ALA A O 1
ATOM 623 N N . ASP A 1 88 ? -15.383 -0.677 -3.479 1.00 97.75 88 ASP A N 1
ATOM 624 C CA . ASP A 1 88 ? -15.365 0.588 -2.732 1.00 97.75 88 ASP A CA 1
ATOM 625 C C . ASP A 1 88 ? -14.208 1.517 -3.139 1.00 97.75 88 ASP A C 1
ATOM 627 O O . ASP A 1 88 ? -14.051 2.606 -2.584 1.00 97.75 88 ASP A O 1
ATOM 631 N N . PHE A 1 89 ? -13.359 1.087 -4.076 1.00 97.94 89 PHE A N 1
ATOM 632 C CA . PHE A 1 89 ? -12.110 1.762 -4.413 1.00 97.94 89 PHE A CA 1
ATOM 633 C C . PHE A 1 89 ? -12.204 2.545 -5.724 1.00 97.94 89 PHE A C 1
ATOM 635 O O . PHE A 1 89 ? -12.886 2.152 -6.671 1.00 97.94 89 PHE A O 1
ATOM 642 N N . GLN A 1 90 ? -11.478 3.662 -5.772 1.00 97.25 90 GLN A N 1
ATOM 643 C CA . GLN A 1 90 ? -11.393 4.559 -6.917 1.00 97.25 90 GLN A CA 1
ATOM 644 C C . GLN A 1 90 ? -9.941 4.709 -7.408 1.00 97.25 90 GLN A C 1
ATOM 646 O O . GLN A 1 90 ? -9.022 4.749 -6.584 1.00 97.25 90 GLN A O 1
ATOM 651 N N . PRO A 1 91 ? -9.713 4.826 -8.731 1.00 96.12 91 PRO A N 1
ATOM 652 C CA . PRO A 1 91 ? -10.695 4.617 -9.807 1.00 96.12 91 PRO A CA 1
ATOM 653 C C . PRO A 1 91 ? -11.242 3.173 -9.810 1.00 96.12 91 PRO A C 1
ATOM 655 O O . PRO A 1 91 ? -10.668 2.322 -9.129 1.00 96.12 91 PRO A O 1
ATOM 658 N N . PRO A 1 92 ? -12.333 2.865 -10.539 1.00 91.00 92 PRO A N 1
ATOM 659 C CA . PRO A 1 92 ? -12.912 1.527 -10.528 1.00 91.00 92 PRO A CA 1
ATOM 660 C C . PRO A 1 92 ? -11.870 0.461 -10.876 1.00 91.00 92 PRO A C 1
ATOM 662 O O . PRO A 1 92 ? -11.262 0.487 -11.949 1.00 91.00 92 PRO A O 1
ATOM 665 N N . ALA A 1 93 ? -11.664 -0.477 -9.957 1.00 88.88 93 ALA A N 1
ATOM 666 C CA . ALA A 1 93 ? -10.700 -1.554 -10.110 1.00 88.88 93 ALA A CA 1
ATOM 667 C C . ALA A 1 93 ? -11.376 -2.840 -10.604 1.00 88.88 93 ALA A C 1
ATOM 669 O O . ALA A 1 93 ? -12.574 -3.064 -10.421 1.00 88.88 93 ALA A O 1
ATOM 670 N N . LYS A 1 94 ? -10.582 -3.730 -11.201 1.00 89.62 94 LYS A N 1
ATOM 671 C CA . LYS A 1 94 ? -10.985 -5.117 -11.458 1.00 89.62 94 LYS A CA 1
ATOM 672 C C . LYS A 1 94 ? -10.225 -6.037 -10.524 1.00 89.62 94 LYS A C 1
ATOM 674 O O . LYS A 1 94 ? -9.028 -5.858 -10.305 1.00 89.62 94 LYS A O 1
ATOM 679 N N . LEU A 1 95 ? -10.920 -7.041 -10.006 1.00 92.12 95 LEU A N 1
ATOM 680 C CA . LEU A 1 95 ? -10.278 -8.089 -9.235 1.00 92.12 95 LEU A CA 1
ATOM 681 C C . LEU A 1 95 ? -9.599 -9.069 -10.190 1.00 92.12 95 LEU A C 1
ATOM 683 O O . LEU A 1 95 ? -10.260 -9.749 -10.972 1.00 92.12 95 LEU A O 1
ATOM 687 N N . VAL A 1 96 ? -8.276 -9.126 -10.118 1.00 93.62 96 VAL A N 1
ATOM 688 C CA . VAL A 1 96 ? -7.433 -10.045 -10.886 1.00 93.62 96 VAL A CA 1
ATOM 689 C C . VAL A 1 96 ? -6.436 -10.713 -9.939 1.00 93.62 96 VAL A C 1
ATOM 691 O O . VAL A 1 96 ? -6.185 -10.168 -8.858 1.00 93.62 96 VAL A O 1
ATOM 694 N N . PRO A 1 97 ? -5.857 -11.872 -10.302 1.00 95.31 97 PRO A N 1
ATOM 695 C CA . PRO A 1 97 ? -4.763 -12.452 -9.535 1.00 95.31 97 PRO A CA 1
ATOM 696 C C . PRO A 1 97 ? -3.616 -11.445 -9.412 1.00 95.31 97 PRO A C 1
ATOM 698 O O . PRO A 1 97 ? -3.060 -11.001 -10.415 1.00 95.31 97 PRO A O 1
ATOM 701 N N . ALA A 1 98 ? -3.288 -11.049 -8.186 1.00 95.12 98 ALA A N 1
ATOM 702 C CA . ALA A 1 98 ? -2.233 -10.080 -7.912 1.00 95.12 98 ALA A CA 1
ATOM 703 C C . ALA A 1 98 ? -1.711 -10.212 -6.477 1.00 95.12 98 ALA A C 1
ATOM 705 O O . ALA A 1 98 ? -2.425 -10.631 -5.565 1.00 95.12 98 ALA A O 1
ATOM 706 N N . VAL A 1 99 ? -0.469 -9.789 -6.257 1.00 96.25 99 VAL A N 1
ATOM 707 C CA . VAL A 1 99 ? -0.068 -9.316 -4.929 1.00 96.25 99 VAL A CA 1
ATOM 708 C C . VAL A 1 99 ? -0.662 -7.922 -4.728 1.00 96.25 99 VAL A C 1
ATOM 710 O O . VAL A 1 99 ? -0.524 -7.072 -5.613 1.00 96.25 99 VAL A O 1
ATOM 713 N N . LEU A 1 100 ? -1.341 -7.700 -3.602 1.00 96.69 100 LEU A N 1
ATOM 714 C CA . LEU A 1 100 ? -1.878 -6.403 -3.194 1.00 96.69 100 LEU A CA 1
ATOM 715 C C . LEU A 1 100 ? -1.092 -5.879 -1.996 1.00 96.69 100 LEU A C 1
ATOM 717 O O . LEU A 1 100 ? -1.031 -6.537 -0.958 1.00 96.69 100 LEU A O 1
ATOM 721 N N . TYR A 1 101 ? -0.542 -4.680 -2.128 1.00 96.75 101 TYR A N 1
ATOM 722 C CA . TYR A 1 101 ? 0.030 -3.911 -1.032 1.00 96.75 101 TYR A CA 1
ATOM 723 C C . TYR A 1 101 ? -1.062 -2.998 -0.487 1.00 96.75 101 TYR A C 1
ATOM 725 O O . TYR A 1 101 ? -1.560 -2.134 -1.214 1.00 96.75 101 TYR A O 1
ATOM 733 N N . VAL A 1 102 ? -1.481 -3.240 0.751 1.00 97.69 102 VAL A N 1
ATOM 734 C CA . VAL A 1 102 ? -2.607 -2.541 1.370 1.00 97.69 102 VAL A CA 1
ATOM 735 C C . VAL A 1 102 ? -2.088 -1.675 2.501 1.00 97.69 102 VAL A C 1
ATOM 737 O O . VAL A 1 102 ? -1.527 -2.197 3.462 1.00 97.69 102 VAL A O 1
ATOM 740 N N . ASP A 1 103 ? -2.344 -0.377 2.404 1.00 96.81 103 ASP A N 1
ATOM 741 C CA . ASP A 1 103 ? -2.066 0.598 3.449 1.00 96.81 103 ASP A CA 1
ATOM 742 C C . ASP A 1 103 ? -3.386 1.127 4.013 1.00 96.81 103 ASP A C 1
ATOM 744 O O . ASP A 1 103 ? -4.352 1.341 3.273 1.00 96.81 103 ASP A O 1
ATOM 748 N N . ALA A 1 104 ? -3.418 1.405 5.312 1.00 97.25 104 ALA A N 1
ATOM 749 C CA . ALA A 1 104 ? -4.503 2.145 5.939 1.00 97.25 104 ALA A CA 1
ATOM 750 C C . ALA A 1 104 ? -3.952 3.147 6.953 1.00 97.25 104 ALA A C 1
ATOM 752 O O . ALA A 1 104 ? -3.005 2.839 7.675 1.00 97.25 104 ALA A O 1
ATOM 753 N N . THR A 1 105 ? -4.531 4.346 6.996 1.00 95.88 105 THR A N 1
ATOM 754 C CA . THR A 1 105 ? -4.088 5.425 7.887 1.00 95.88 105 THR A CA 1
ATOM 755 C C . THR A 1 105 ? -5.247 6.315 8.324 1.00 95.88 105 THR A C 1
ATOM 757 O O . THR A 1 105 ? -6.178 6.557 7.551 1.00 95.88 105 THR A O 1
ATOM 760 N N . GLY A 1 106 ? -5.182 6.816 9.559 1.00 94.06 106 GLY A N 1
ATOM 761 C CA . GLY A 1 106 ? -6.037 7.909 10.038 1.00 94.06 106 GLY A CA 1
ATOM 762 C C . GLY A 1 106 ? -5.507 9.302 9.676 1.00 94.06 106 GLY A C 1
ATOM 763 O O . GLY A 1 106 ? -6.208 10.300 9.832 1.00 94.06 106 GLY A O 1
ATOM 764 N N . ALA A 1 107 ? -4.274 9.391 9.166 1.00 91.88 107 ALA A N 1
ATOM 765 C CA . ALA A 1 107 ? -3.645 10.657 8.811 1.00 91.88 107 ALA A CA 1
ATOM 766 C C . ALA A 1 107 ? -4.128 11.215 7.462 1.00 91.88 107 ALA A C 1
ATOM 768 O O . ALA A 1 107 ? -4.732 10.530 6.634 1.00 91.88 107 ALA A O 1
ATOM 769 N N . VAL A 1 108 ? -3.789 12.486 7.217 1.00 88.25 108 VAL A N 1
ATOM 770 C CA . VAL A 1 108 ? -4.100 13.174 5.955 1.00 88.25 108 VAL A CA 1
ATOM 771 C C . VAL A 1 108 ? -3.360 12.549 4.773 1.00 88.25 108 VAL A C 1
ATOM 773 O O . VAL A 1 108 ? -3.894 12.556 3.673 1.00 88.25 108 VAL A O 1
ATOM 776 N N . GLU A 1 109 ? -2.174 11.975 4.969 1.00 88.12 109 GLU A N 1
ATOM 777 C CA . GLU A 1 109 ? -1.364 11.392 3.896 1.00 88.12 109 GLU A CA 1
ATOM 778 C C . GLU A 1 109 ? -0.717 10.065 4.310 1.00 88.12 109 GLU A C 1
ATOM 780 O O . GLU A 1 109 ? -0.471 9.807 5.491 1.00 88.12 109 GLU A O 1
ATOM 785 N N . PHE A 1 110 ? -0.415 9.229 3.316 1.00 89.94 110 PHE A N 1
ATOM 786 C CA . PHE A 1 110 ? 0.356 8.003 3.511 1.00 89.94 110 PHE A CA 1
ATOM 787 C C . PHE A 1 110 ? 1.854 8.307 3.569 1.00 89.94 110 PHE A C 1
ATOM 789 O O . PHE A 1 110 ? 2.359 9.097 2.774 1.00 89.94 110 PHE A O 1
ATOM 796 N N . GLY A 1 111 ? 2.585 7.624 4.451 1.00 83.31 111 GLY A N 1
ATOM 797 C CA . GLY A 1 111 ? 4.049 7.718 4.525 1.00 83.31 111 GLY A CA 1
ATOM 798 C C . GLY A 1 111 ? 4.595 9.042 5.078 1.00 83.31 111 GLY A C 1
ATOM 799 O O . GLY A 1 111 ? 5.812 9.229 5.094 1.00 83.31 111 GLY A O 1
ATOM 800 N N . GLY A 1 112 ? 3.726 9.943 5.553 1.00 82.69 112 GLY A N 1
ATOM 801 C CA . GLY A 1 112 ? 4.122 11.194 6.202 1.00 82.69 112 GLY A CA 1
ATOM 802 C C . GLY A 1 112 ? 4.846 10.981 7.545 1.00 82.69 112 GLY A C 1
ATOM 803 O O . GLY A 1 112 ? 4.971 9.848 8.022 1.00 82.69 112 GLY A O 1
ATOM 804 N N . PRO A 1 113 ? 5.295 12.056 8.220 1.00 79.38 113 PRO A N 1
ATOM 805 C CA . PRO A 1 113 ? 6.105 11.967 9.445 1.00 79.38 113 PRO A CA 1
ATOM 806 C C . PRO A 1 113 ? 5.479 11.137 10.579 1.00 79.38 113 PRO A C 1
ATOM 808 O O . PRO A 1 113 ? 6.192 10.547 11.390 1.00 79.38 113 PRO A O 1
ATOM 811 N N . GLN A 1 114 ? 4.145 11.065 10.626 1.00 79.81 114 GLN A N 1
ATOM 812 C CA . GLN A 1 114 ? 3.392 10.323 11.642 1.00 79.81 114 GLN A CA 1
ATOM 813 C C . GLN A 1 114 ? 3.118 8.856 11.274 1.00 79.81 114 GLN A C 1
ATOM 815 O O . GLN A 1 114 ? 2.605 8.117 12.112 1.00 79.81 114 GLN A O 1
ATOM 820 N N . ALA A 1 115 ? 3.501 8.393 10.077 1.00 81.19 115 ALA A N 1
ATOM 821 C CA . ALA A 1 115 ? 3.128 7.072 9.562 1.00 81.19 115 ALA A CA 1
ATOM 822 C C . ALA A 1 115 ? 3.512 5.911 10.495 1.00 81.19 115 ALA A C 1
ATOM 824 O O . ALA A 1 115 ? 2.809 4.909 10.559 1.00 81.19 115 ALA A O 1
ATOM 825 N N . LYS A 1 116 ? 4.589 6.037 11.283 1.00 79.06 116 LYS A N 1
ATOM 826 C CA . LYS A 1 116 ? 4.975 5.012 12.272 1.00 79.06 116 LYS A CA 1
ATOM 827 C C . LYS A 1 116 ? 3.873 4.711 13.293 1.00 79.06 116 LYS A C 1
ATOM 829 O O . LYS A 1 116 ? 3.783 3.565 13.738 1.00 79.06 116 LYS A O 1
ATOM 834 N N . LEU A 1 117 ? 3.087 5.729 13.643 1.00 81.75 117 LEU A N 1
ATOM 835 C CA . LEU A 1 117 ? 2.043 5.698 14.664 1.00 81.75 117 LEU A CA 1
ATOM 836 C C . LEU A 1 117 ? 0.637 5.607 14.063 1.00 81.75 117 LEU A C 1
ATOM 838 O O . LEU A 1 117 ? -0.231 5.011 14.685 1.00 81.75 117 LEU A O 1
ATOM 842 N N . SER A 1 118 ? 0.401 6.178 12.880 1.00 86.44 118 SER A N 1
ATOM 843 C CA . SER A 1 118 ? -0.950 6.290 12.308 1.00 86.44 118 SER A CA 1
ATOM 844 C C . SER A 1 118 ? -1.250 5.327 11.159 1.00 86.44 118 SER A C 1
ATOM 846 O O . SER A 1 118 ? -2.413 5.187 10.790 1.00 86.44 118 SER A O 1
ATOM 848 N N . GLN A 1 119 ? -0.235 4.660 10.594 1.00 91.38 119 GLN A N 1
ATOM 849 C CA . GLN A 1 119 ? -0.380 3.796 9.421 1.00 91.38 119 GLN A CA 1
ATOM 850 C C . GLN A 1 119 ? -0.124 2.322 9.753 1.00 91.38 119 GLN A C 1
ATOM 852 O O . GLN A 1 119 ? 0.786 1.975 10.510 1.00 91.38 119 GLN A O 1
ATOM 857 N N . SER A 1 120 ? -0.896 1.445 9.122 1.00 94.62 120 SER A N 1
ATOM 858 C CA . SER A 1 120 ? -0.648 0.006 9.062 1.00 94.62 120 SER A CA 1
ATOM 859 C C . SER A 1 120 ? -0.592 -0.444 7.610 1.00 94.62 120 SER A C 1
ATOM 861 O O . SER A 1 120 ? -1.233 0.148 6.743 1.00 94.62 120 SER A O 1
ATOM 863 N N . GLU A 1 121 ? 0.223 -1.461 7.353 1.00 94.81 121 GLU A N 1
ATOM 864 C CA . GLU A 1 121 ? 0.546 -1.950 6.015 1.00 94.81 121 GLU A CA 1
ATOM 865 C C . GLU A 1 121 ? 0.551 -3.475 6.042 1.00 94.81 121 GLU A C 1
ATOM 867 O O . GLU A 1 121 ? 1.106 -4.085 6.962 1.00 94.81 121 GLU A O 1
ATOM 872 N N . ILE A 1 122 ? -0.051 -4.097 5.034 1.00 96.25 122 ILE A N 1
ATOM 873 C CA . ILE A 1 122 ? -0.042 -5.547 4.841 1.00 96.25 122 ILE A CA 1
ATOM 874 C C . ILE A 1 122 ? 0.161 -5.888 3.366 1.00 96.25 122 ILE A C 1
ATOM 876 O O . ILE A 1 122 ? 0.027 -5.053 2.472 1.00 96.25 122 ILE A O 1
ATOM 880 N N . THR A 1 123 ? 0.465 -7.152 3.100 1.00 95.94 123 THR A N 1
ATOM 881 C CA . THR A 1 123 ? 0.551 -7.694 1.744 1.00 95.94 123 THR A CA 1
ATOM 882 C C . THR A 1 123 ? -0.358 -8.907 1.631 1.00 95.94 123 THR A C 1
ATOM 884 O O . THR A 1 123 ? -0.270 -9.819 2.450 1.00 95.94 123 THR A O 1
ATOM 887 N N . LEU A 1 124 ? -1.220 -8.919 0.615 1.00 96.62 124 LEU A N 1
ATOM 888 C CA . LEU A 1 124 ? -2.122 -10.027 0.311 1.00 96.62 124 LEU A CA 1
ATOM 889 C C . LEU A 1 124 ? -1.715 -10.704 -0.995 1.00 96.62 124 LEU A C 1
ATOM 891 O O . LEU A 1 124 ? -1.405 -10.033 -1.977 1.00 96.62 124 LEU A O 1
ATOM 895 N N . PHE A 1 125 ? -1.780 -12.032 -1.025 1.00 96.38 125 PHE A N 1
ATOM 896 C CA . PHE A 1 125 ? -1.562 -12.843 -2.221 1.00 96.38 125 PHE A CA 1
ATOM 897 C C . PHE A 1 125 ? -2.916 -13.317 -2.733 1.00 96.38 125 PHE A C 1
ATOM 899 O O . PHE A 1 125 ? -3.515 -14.229 -2.161 1.00 96.38 125 PHE A O 1
ATOM 906 N N . VAL A 1 126 ? -3.419 -12.682 -3.788 1.00 96.31 126 VAL A N 1
ATOM 907 C CA . VAL A 1 126 ? -4.789 -12.883 -4.261 1.00 96.31 126 VAL A CA 1
ATOM 908 C C . VAL A 1 126 ? -4.811 -13.837 -5.440 1.00 96.31 126 VAL A C 1
ATOM 910 O O . VAL A 1 126 ? -4.200 -13.571 -6.473 1.00 96.31 126 VAL A O 1
ATOM 913 N N . SER A 1 127 ? -5.560 -14.925 -5.294 1.00 95.94 127 SER A N 1
ATOM 914 C CA . SER A 1 127 ? -5.915 -15.839 -6.378 1.00 95.94 127 SER A CA 1
ATOM 915 C C . SER A 1 127 ? -7.368 -15.623 -6.797 1.00 95.94 127 SER A C 1
ATOM 917 O O . SER A 1 127 ? -8.23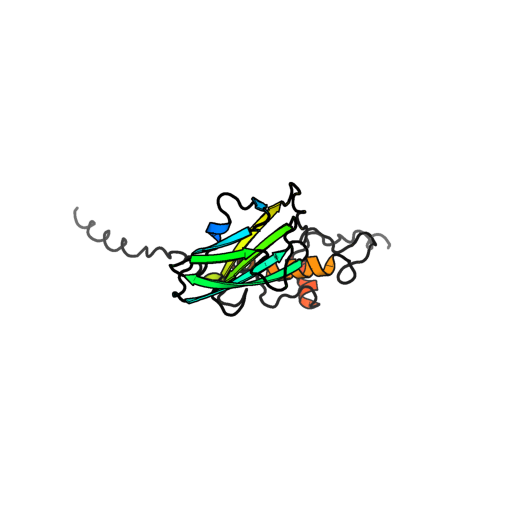4 -15.436 -5.942 1.00 95.94 127 SER A O 1
ATOM 919 N N . VAL A 1 128 ? -7.651 -15.690 -8.097 1.00 95.12 128 VAL A N 1
ATOM 920 C CA . VAL A 1 128 ? -9.004 -15.538 -8.666 1.00 95.12 128 VAL A CA 1
ATOM 921 C C . VAL A 1 128 ? -9.228 -16.663 -9.667 1.00 95.12 128 VAL A C 1
ATOM 923 O O . VAL A 1 128 ? -8.366 -16.915 -10.505 1.00 95.12 128 VAL A O 1
ATOM 926 N N . GLY A 1 129 ? -10.350 -17.381 -9.563 1.00 92.44 129 GLY A N 1
ATOM 927 C CA . GLY A 1 129 ? -10.655 -18.494 -10.476 1.00 92.44 129 GLY A CA 1
ATOM 928 C C . GLY A 1 129 ? -9.602 -19.614 -10.478 1.00 92.44 129 GLY A C 1
ATOM 929 O O . GLY A 1 129 ? -9.371 -20.235 -11.507 1.00 92.44 129 GLY A O 1
ATOM 930 N N . GLY A 1 130 ? -8.911 -19.835 -9.353 1.00 89.94 130 GLY A N 1
ATOM 931 C CA . GLY A 1 130 ? -7.824 -20.819 -9.237 1.00 89.94 130 GLY A CA 1
ATOM 932 C C . GLY A 1 130 ? -6.464 -20.356 -9.778 1.00 89.94 130 GLY A C 1
ATOM 933 O O . GLY A 1 130 ? -5.469 -21.053 -9.587 1.00 89.94 130 GLY A O 1
ATOM 934 N N . ILE A 1 131 ? -6.389 -19.173 -10.392 1.00 94.19 131 ILE A N 1
ATOM 935 C CA . ILE A 1 131 ? -5.147 -18.598 -10.915 1.00 94.19 131 ILE A CA 1
ATOM 936 C C . ILE A 1 131 ? -4.421 -17.862 -9.788 1.00 94.19 131 ILE A C 1
ATOM 938 O O . ILE A 1 131 ? -5.025 -17.050 -9.085 1.00 94.19 131 ILE A O 1
ATOM 942 N N . ARG A 1 132 ? -3.126 -18.146 -9.623 1.00 92.38 132 ARG A N 1
ATOM 943 C CA . ARG A 1 132 ? -2.253 -17.525 -8.615 1.00 92.38 132 ARG A CA 1
ATOM 944 C C . ARG A 1 132 ? -1.620 -16.231 -9.136 1.00 92.38 132 ARG A C 1
ATOM 946 O O . ARG A 1 132 ? -1.441 -16.098 -10.344 1.00 92.38 132 ARG A O 1
ATOM 953 N N . PRO A 1 133 ? -1.259 -15.296 -8.242 1.00 91.94 133 PRO A N 1
ATOM 954 C CA . PRO A 1 133 ? -0.582 -14.074 -8.643 1.00 91.94 133 PRO A CA 1
ATOM 955 C C . PRO A 1 133 ? 0.862 -14.344 -9.070 1.00 91.94 133 PRO A C 1
ATOM 957 O O . PRO A 1 133 ? 1.546 -15.178 -8.471 1.00 91.94 133 PRO A O 1
ATOM 960 N N . GLU A 1 134 ? 1.349 -13.578 -10.043 1.00 86.19 134 GLU A N 1
ATOM 961 C CA . GLU A 1 134 ? 2.786 -13.446 -10.278 1.00 86.19 134 GLU A CA 1
ATOM 962 C C . GLU A 1 134 ? 3.423 -12.624 -9.150 1.00 86.19 134 GLU A C 1
ATOM 964 O O . GLU A 1 134 ? 2.853 -11.633 -8.679 1.00 86.19 134 GLU A O 1
ATOM 969 N N . LEU A 1 135 ? 4.605 -13.045 -8.698 1.00 83.62 135 LEU A N 1
ATOM 970 C CA . LEU A 1 135 ? 5.340 -12.342 -7.652 1.00 83.62 135 LEU A CA 1
ATOM 971 C C . LEU A 1 135 ? 6.247 -11.280 -8.283 1.00 83.62 135 LEU A C 1
ATOM 973 O O . LEU A 1 135 ? 7.075 -11.622 -9.127 1.00 83.62 135 LEU A O 1
ATOM 977 N N . PRO A 1 136 ? 6.123 -10.002 -7.889 1.00 77.12 136 PRO A N 1
ATOM 978 C CA . PRO A 1 136 ? 6.939 -8.947 -8.465 1.00 77.12 136 PRO A CA 1
ATOM 979 C C . PRO A 1 136 ? 8.395 -9.065 -7.990 1.00 77.12 136 PRO A C 1
ATOM 981 O O . PRO A 1 136 ? 8.662 -9.218 -6.799 1.00 77.12 136 PRO A O 1
ATOM 984 N N . LEU A 1 137 ? 9.340 -8.928 -8.920 1.00 71.06 137 LEU A N 1
ATOM 985 C CA . LEU A 1 137 ? 10.785 -8.990 -8.668 1.00 71.06 137 LEU A CA 1
ATOM 986 C C . LEU A 1 137 ? 11.430 -7.593 -8.642 1.00 71.06 137 LEU A C 1
ATOM 988 O O . LEU A 1 137 ? 12.527 -7.404 -9.137 1.00 71.06 137 LEU A O 1
ATOM 992 N N . VAL A 1 138 ? 10.769 -6.588 -8.063 1.00 69.88 138 VAL A N 1
ATOM 993 C CA . VAL A 1 138 ? 11.148 -5.159 -8.213 1.00 69.88 138 VAL A CA 1
ATOM 994 C C . VAL A 1 138 ? 12.578 -4.839 -7.766 1.00 69.88 138 VAL A C 1
ATOM 996 O O . VAL A 1 138 ? 13.210 -3.959 -8.338 1.00 69.88 138 VAL A O 1
ATOM 999 N N . PHE A 1 139 ? 13.095 -5.545 -6.758 1.00 66.75 139 PHE A N 1
ATOM 1000 C CA . PHE A 1 139 ? 14.466 -5.362 -6.256 1.00 66.75 139 PHE A CA 1
ATOM 1001 C C . PHE A 1 139 ? 15.474 -6.362 -6.843 1.00 66.75 139 PHE A C 1
ATOM 1003 O O . PHE A 1 139 ? 16.650 -6.327 -6.492 1.00 66.75 139 PHE A O 1
ATOM 1010 N N . MET A 1 140 ? 15.014 -7.274 -7.702 1.00 70.12 140 MET A N 1
ATOM 1011 C CA . MET A 1 140 ? 15.830 -8.302 -8.359 1.00 70.12 140 MET A CA 1
ATOM 1012 C C . MET A 1 140 ? 15.835 -8.168 -9.890 1.00 70.12 140 MET A C 1
ATOM 1014 O O . MET A 1 140 ? 16.573 -8.883 -10.558 1.00 70.12 140 MET A O 1
ATOM 1018 N N . ASP A 1 141 ? 15.012 -7.274 -10.434 1.00 75.00 141 ASP A N 1
ATOM 1019 C CA . ASP A 1 141 ? 14.938 -6.914 -11.844 1.00 75.00 141 ASP A CA 1
ATOM 1020 C C . ASP A 1 141 ? 16.093 -5.959 -12.187 1.00 75.00 141 ASP A C 1
ATOM 1022 O O . ASP A 1 141 ? 16.416 -5.046 -11.424 1.00 75.00 141 ASP A O 1
ATOM 1026 N N . ASP A 1 142 ? 16.744 -6.183 -13.325 1.00 80.00 142 ASP A N 1
ATOM 1027 C CA . ASP A 1 142 ? 17.866 -5.373 -13.811 1.00 80.00 142 ASP A CA 1
ATOM 1028 C C . ASP A 1 142 ? 17.406 -4.152 -14.628 1.00 80.00 142 ASP A C 1
ATOM 1030 O O . ASP A 1 142 ? 18.210 -3.508 -15.305 1.00 80.00 142 ASP A O 1
ATOM 1034 N N . PHE A 1 143 ? 16.108 -3.845 -14.565 1.00 84.81 143 PHE A N 1
ATOM 1035 C CA . PHE A 1 143 ? 15.406 -2.808 -15.306 1.00 84.81 143 PHE A CA 1
ATOM 1036 C C . PHE A 1 143 ? 15.513 -2.966 -16.822 1.00 84.81 143 PHE A C 1
ATOM 1038 O O . PHE A 1 143 ? 15.316 -1.992 -17.545 1.00 84.81 143 PHE A O 1
ATOM 1045 N N . THR A 1 144 ? 15.762 -4.181 -17.321 1.00 86.50 144 THR A N 1
ATOM 1046 C CA . THR A 1 144 ? 15.792 -4.485 -18.754 1.00 86.50 144 THR A CA 1
ATOM 1047 C C . THR A 1 144 ? 14.529 -5.247 -19.165 1.00 86.50 144 THR A C 1
ATOM 1049 O O . THR A 1 144 ? 14.085 -6.166 -18.480 1.00 86.50 144 THR A O 1
ATOM 1052 N N . ASP A 1 145 ? 13.894 -4.862 -20.271 1.00 86.31 145 ASP A N 1
ATOM 1053 C CA . ASP A 1 145 ? 12.762 -5.616 -20.826 1.00 86.31 145 ASP A CA 1
ATOM 1054 C C . ASP A 1 145 ? 13.190 -6.660 -21.873 1.00 86.31 145 ASP A C 1
ATOM 1056 O O . ASP A 1 145 ? 14.349 -6.748 -22.277 1.00 86.31 145 ASP A O 1
ATOM 1060 N N . GLY A 1 146 ? 12.232 -7.465 -22.346 1.00 85.88 146 GLY A N 1
ATOM 1061 C CA . GLY A 1 146 ? 12.484 -8.500 -23.357 1.00 85.88 146 GLY A CA 1
ATOM 1062 C C . GLY A 1 146 ? 12.937 -7.971 -24.726 1.00 85.88 146 GLY A C 1
ATOM 1063 O O . GLY A 1 146 ? 13.338 -8.765 -25.572 1.00 85.88 146 GLY A O 1
ATOM 1064 N N . GLN A 1 147 ? 12.883 -6.654 -24.959 1.00 90.81 147 GLN A N 1
ATOM 1065 C CA . GLN A 1 147 ? 13.413 -5.992 -26.156 1.00 90.81 147 GLN A CA 1
ATOM 1066 C C . GLN A 1 147 ? 14.812 -5.399 -25.917 1.00 90.81 147 GLN A C 1
ATOM 1068 O O . GLN A 1 147 ? 15.390 -4.809 -26.829 1.00 90.81 147 GLN A O 1
ATOM 1073 N N . GLY A 1 148 ? 15.362 -5.544 -24.709 1.00 89.00 148 GLY A N 1
ATOM 1074 C CA . GLY A 1 148 ? 16.654 -4.992 -24.318 1.00 89.00 148 GLY A CA 1
ATOM 1075 C C . GLY A 1 148 ? 16.617 -3.511 -23.930 1.00 89.00 148 GLY A C 1
ATOM 1076 O O . GLY A 1 148 ? 17.685 -2.936 -23.709 1.00 89.00 148 GLY A O 1
ATOM 1077 N N . LYS A 1 149 ? 15.434 -2.884 -23.836 1.00 91.06 149 LYS A N 1
ATOM 1078 C CA . LYS A 1 149 ? 15.312 -1.495 -23.362 1.00 91.06 149 LYS A CA 1
ATOM 1079 C C . LYS A 1 149 ? 15.516 -1.440 -21.860 1.00 91.06 149 LYS A C 1
ATOM 1081 O O . LYS A 1 149 ? 15.117 -2.362 -21.152 1.00 91.06 149 LYS A O 1
ATOM 1086 N N . LYS A 1 150 ? 16.123 -0.354 -21.382 1.00 90.38 150 LYS A N 1
ATOM 1087 C CA . LYS A 1 150 ? 16.601 -0.224 -20.002 1.00 90.38 150 LYS A CA 1
ATOM 1088 C C . LYS A 1 150 ? 15.978 0.944 -19.264 1.00 90.38 150 LYS A C 1
ATOM 1090 O O . LYS A 1 150 ? 15.543 1.913 -19.882 1.00 90.38 150 LYS A O 1
ATOM 1095 N N . ASP A 1 151 ? 16.019 0.872 -17.939 1.00 88.25 151 ASP A N 1
ATOM 1096 C CA . ASP A 1 151 ? 15.658 1.957 -17.031 1.00 88.25 151 ASP A CA 1
ATOM 1097 C C . ASP A 1 151 ? 14.283 2.540 -17.400 1.00 88.25 151 ASP A C 1
ATOM 1099 O O . ASP A 1 151 ? 13.312 1.796 -17.535 1.00 88.25 151 ASP A O 1
ATOM 1103 N N . ALA A 1 152 ? 14.198 3.856 -17.613 1.00 90.06 152 ALA A N 1
ATOM 1104 C CA . ALA A 1 152 ? 12.969 4.560 -17.968 1.00 90.06 152 ALA A CA 1
ATOM 1105 C C . ALA A 1 152 ? 12.353 4.139 -19.314 1.00 90.06 152 ALA A C 1
ATOM 1107 O O . ALA A 1 152 ? 11.173 4.401 -19.546 1.00 90.06 152 ALA A O 1
ATOM 1108 N N . GLU A 1 153 ? 13.123 3.493 -20.191 1.00 91.12 153 GLU A N 1
ATOM 1109 C CA . GLU A 1 153 ? 12.656 3.006 -21.492 1.00 91.12 153 GLU A CA 1
ATOM 1110 C C . GLU A 1 153 ? 12.103 1.577 -21.428 1.00 91.12 153 GLU A C 1
ATOM 1112 O O . GLU A 1 153 ? 11.453 1.128 -22.375 1.00 91.12 153 GLU A O 1
ATOM 1117 N N . SER A 1 154 ? 12.349 0.860 -20.327 1.00 90.81 154 SER A N 1
ATOM 1118 C CA . SER A 1 154 ? 11.851 -0.497 -20.118 1.00 90.81 154 SER A CA 1
ATOM 1119 C C . SER A 1 154 ? 10.333 -0.507 -19.970 1.00 90.81 154 SER A C 1
ATOM 1121 O O . SER A 1 154 ? 9.758 0.271 -19.203 1.00 90.81 154 SER A O 1
ATOM 1123 N N . ALA A 1 155 ? 9.667 -1.468 -20.614 1.00 90.00 155 ALA A N 1
ATOM 1124 C CA . ALA A 1 155 ? 8.232 -1.697 -20.429 1.00 90.00 155 ALA A CA 1
ATOM 1125 C C . ALA A 1 155 ? 7.833 -1.926 -18.953 1.00 90.00 155 ALA A C 1
ATOM 1127 O O . ALA A 1 155 ? 6.686 -1.695 -18.566 1.00 90.00 155 ALA A O 1
ATOM 1128 N N . GLN A 1 156 ? 8.779 -2.359 -18.115 1.00 87.81 156 GLN A N 1
ATOM 1129 C CA . GLN A 1 156 ? 8.568 -2.659 -16.697 1.00 87.81 156 GLN A CA 1
ATOM 1130 C C . GLN A 1 156 ? 8.760 -1.429 -15.791 1.00 87.81 156 GLN A C 1
ATOM 1132 O O . GLN A 1 156 ? 8.433 -1.482 -14.601 1.00 87.81 156 GLN A O 1
ATOM 1137 N N . TRP A 1 157 ? 9.252 -0.311 -16.341 1.00 90.38 157 TRP A N 1
ATOM 1138 C CA . TRP A 1 157 ? 9.656 0.876 -15.587 1.00 90.38 157 TRP A CA 1
ATOM 1139 C C . TRP A 1 157 ? 8.568 1.401 -14.659 1.00 90.38 157 TRP A C 1
ATOM 1141 O O . TRP A 1 157 ? 8.806 1.582 -13.468 1.00 90.38 157 TRP A O 1
ATOM 1151 N N . ASN A 1 158 ? 7.358 1.616 -15.182 1.00 91.44 158 ASN A N 1
ATOM 1152 C CA . ASN A 1 158 ? 6.269 2.203 -14.402 1.00 91.44 158 ASN A CA 1
ATOM 1153 C C . ASN A 1 158 ? 5.910 1.335 -13.193 1.00 91.44 158 ASN A C 1
ATOM 1155 O O . ASN A 1 158 ? 5.751 1.853 -12.089 1.00 91.44 158 ASN A O 1
ATOM 1159 N N . ARG A 1 159 ? 5.852 0.012 -13.381 1.00 91.00 159 ARG A N 1
ATOM 1160 C CA . ARG A 1 159 ? 5.609 -0.941 -12.295 1.00 91.00 159 ARG A CA 1
ATOM 1161 C C . ARG A 1 159 ? 6.723 -0.873 -11.253 1.00 91.00 159 ARG A C 1
ATOM 1163 O O . ARG A 1 159 ? 6.435 -0.702 -10.069 1.00 91.00 159 ARG A O 1
ATOM 1170 N N . ASN A 1 160 ? 7.981 -0.967 -11.683 1.00 90.94 160 ASN A N 1
ATOM 1171 C CA . ASN A 1 160 ? 9.125 -0.986 -10.771 1.00 90.94 160 ASN A CA 1
ATOM 1172 C C . ASN A 1 160 ? 9.269 0.348 -10.020 1.00 90.94 160 ASN A C 1
ATOM 1174 O O . ASN A 1 160 ? 9.458 0.343 -8.806 1.00 90.94 160 ASN A O 1
ATOM 1178 N N . ARG A 1 161 ? 9.079 1.486 -10.700 1.00 92.75 161 ARG A N 1
ATOM 1179 C CA . ARG A 1 161 ? 9.034 2.820 -10.085 1.00 92.75 161 ARG A CA 1
ATOM 1180 C C . ARG A 1 161 ? 7.945 2.910 -9.032 1.00 92.75 161 ARG A C 1
ATOM 1182 O O . ARG A 1 161 ? 8.241 3.329 -7.916 1.00 92.75 161 ARG A O 1
ATOM 1189 N N . THR A 1 162 ? 6.710 2.519 -9.352 1.00 94.00 162 THR A N 1
ATOM 1190 C CA . THR A 1 162 ? 5.613 2.579 -8.377 1.00 94.00 162 THR A CA 1
ATOM 1191 C C . THR A 1 162 ? 5.942 1.759 -7.135 1.00 94.00 162 THR A C 1
ATOM 1193 O O . THR A 1 162 ? 5.794 2.258 -6.023 1.00 94.00 162 THR A O 1
ATOM 1196 N N . LEU A 1 163 ? 6.414 0.524 -7.304 1.00 93.44 163 LEU A N 1
ATOM 1197 C CA . LEU A 1 163 ? 6.650 -0.385 -6.183 1.00 93.44 163 LEU A CA 1
ATOM 1198 C C . LEU A 1 163 ? 7.890 -0.008 -5.358 1.00 93.44 163 LEU A C 1
ATOM 1200 O O . LEU A 1 163 ? 7.838 -0.070 -4.129 1.00 93.44 163 LEU A O 1
ATOM 1204 N N . ALA A 1 164 ? 8.965 0.464 -5.995 1.00 92.69 164 ALA A N 1
ATOM 1205 C CA . ALA A 1 164 ? 10.120 1.019 -5.293 1.00 92.69 164 ALA A CA 1
ATOM 1206 C C . ALA A 1 164 ? 9.723 2.273 -4.498 1.00 92.69 164 ALA A C 1
ATOM 1208 O O . ALA A 1 164 ? 10.039 2.381 -3.314 1.00 92.69 164 ALA A O 1
ATOM 1209 N N . ASN A 1 165 ? 8.961 3.185 -5.111 1.00 93.75 165 ASN A N 1
ATOM 1210 C CA . ASN A 1 165 ? 8.458 4.385 -4.444 1.00 93.75 165 ASN A CA 1
ATOM 1211 C C . ASN A 1 165 ? 7.541 4.043 -3.269 1.00 93.75 165 ASN A C 1
ATOM 1213 O O . ASN A 1 165 ? 7.678 4.632 -2.198 1.00 93.75 165 ASN A O 1
ATOM 1217 N N . LEU A 1 166 ? 6.633 3.080 -3.447 1.00 93.69 166 LEU A N 1
ATOM 1218 C CA . LEU A 1 166 ? 5.757 2.593 -2.386 1.00 93.69 166 LEU A CA 1
ATOM 1219 C C . LEU A 1 166 ? 6.579 2.095 -1.195 1.00 93.69 166 LEU A C 1
ATOM 1221 O O . LEU A 1 166 ? 6.375 2.561 -0.076 1.00 93.69 166 LEU A O 1
ATOM 1225 N N . PHE A 1 167 ? 7.547 1.208 -1.438 1.00 91.88 167 PHE A N 1
ATOM 1226 C CA . PHE A 1 167 ? 8.393 0.662 -0.383 1.00 91.88 167 PHE A CA 1
ATOM 1227 C C . PHE A 1 167 ? 9.220 1.745 0.314 1.00 91.88 167 PHE A C 1
ATOM 1229 O O . PHE A 1 167 ? 9.187 1.839 1.538 1.00 91.88 167 PHE A O 1
ATOM 1236 N N . MET A 1 168 ? 9.913 2.608 -0.428 1.00 91.81 168 MET A N 1
ATOM 1237 C CA . MET A 1 168 ? 10.789 3.630 0.160 1.00 91.81 168 MET A CA 1
ATOM 1238 C C . MET A 1 168 ? 10.033 4.674 0.988 1.00 91.81 168 MET A C 1
ATOM 1240 O O . MET A 1 168 ? 10.622 5.300 1.871 1.00 91.81 168 MET A O 1
ATOM 1244 N N . ARG A 1 169 ? 8.732 4.847 0.733 1.00 91.00 169 ARG A N 1
ATOM 1245 C CA . ARG A 1 169 ? 7.840 5.739 1.487 1.00 91.00 169 ARG A CA 1
ATOM 1246 C C . ARG A 1 169 ? 7.055 5.015 2.587 1.00 91.00 169 ARG A C 1
ATOM 1248 O O . ARG A 1 169 ? 6.401 5.680 3.387 1.00 91.00 169 ARG A O 1
ATOM 1255 N N . SER A 1 170 ? 7.138 3.688 2.651 1.00 89.19 170 SER A N 1
ATOM 1256 C CA . SER A 1 170 ? 6.371 2.846 3.573 1.00 89.19 170 SER A CA 1
ATOM 1257 C C . SER A 1 170 ? 6.787 3.000 5.040 1.00 89.19 170 SER A C 1
ATOM 1259 O O . SER A 1 170 ? 7.921 3.373 5.373 1.00 89.19 170 SER A O 1
ATOM 1261 N N . ARG A 1 171 ? 5.879 2.628 5.944 1.00 88.25 171 ARG A N 1
ATOM 1262 C CA . ARG A 1 171 ? 6.163 2.421 7.367 1.00 88.25 171 ARG A CA 1
ATOM 1263 C C . ARG A 1 171 ? 7.190 1.309 7.558 1.00 88.25 171 ARG A C 1
ATOM 1265 O O . ARG A 1 171 ? 8.047 1.451 8.430 1.00 88.25 171 ARG A O 1
ATOM 1272 N N . GLY A 1 172 ? 7.148 0.242 6.760 1.00 87.25 172 GLY A N 1
ATOM 1273 C CA . GLY A 1 172 ? 8.169 -0.812 6.771 1.00 87.25 172 GLY A CA 1
ATOM 1274 C C . GLY A 1 172 ? 9.590 -0.251 6.632 1.00 87.25 172 GLY A C 1
ATOM 1275 O O . GLY A 1 172 ? 10.434 -0.455 7.509 1.00 87.25 172 GLY A O 1
ATOM 1276 N N . ALA A 1 173 ? 9.830 0.566 5.604 1.00 88.44 173 ALA A N 1
ATOM 1277 C CA . ALA A 1 173 ? 11.107 1.255 5.415 1.00 88.44 173 ALA A CA 1
ATOM 1278 C C . ALA A 1 173 ? 11.439 2.212 6.577 1.00 88.44 173 ALA A C 1
ATOM 1280 O O . ALA A 1 173 ? 12.604 2.356 6.962 1.00 88.44 173 ALA A O 1
ATOM 1281 N N . ALA A 1 174 ? 10.425 2.841 7.182 1.00 86.75 174 ALA A N 1
ATOM 1282 C CA . ALA A 1 174 ? 10.595 3.749 8.319 1.00 86.75 174 ALA A CA 1
ATOM 1283 C C . ALA A 1 174 ? 11.059 3.023 9.587 1.00 86.75 174 ALA A C 1
ATOM 1285 O O . ALA A 1 174 ? 11.866 3.563 10.354 1.00 86.75 174 ALA A O 1
ATOM 1286 N N . LEU A 1 175 ? 10.556 1.808 9.814 1.00 85.44 175 LEU A N 1
ATOM 1287 C CA . LEU A 1 175 ? 10.989 0.926 10.897 1.00 85.44 175 LEU A CA 1
ATOM 1288 C C . LEU A 1 175 ? 12.407 0.400 10.656 1.00 85.44 175 LEU A C 1
ATOM 1290 O O . LEU A 1 175 ? 13.203 0.354 11.591 1.00 85.44 175 LEU A O 1
ATOM 1294 N N . MET A 1 176 ? 12.745 0.101 9.401 1.00 87.06 176 MET A N 1
ATOM 1295 C CA . MET A 1 176 ? 14.090 -0.305 8.979 1.00 87.06 176 MET A CA 1
ATOM 1296 C C . MET A 1 176 ? 15.103 0.852 8.930 1.00 87.06 176 MET A C 1
ATOM 1298 O O . MET A 1 176 ? 16.286 0.610 8.720 1.00 87.06 176 MET A O 1
ATOM 1302 N N . ARG A 1 177 ? 14.663 2.102 9.143 1.00 88.44 177 ARG A N 1
ATOM 1303 C CA . ARG A 1 177 ? 15.486 3.328 9.067 1.00 88.44 177 ARG A CA 1
ATOM 1304 C C . ARG A 1 177 ? 16.125 3.579 7.695 1.00 88.44 177 ARG A C 1
ATOM 1306 O O . ARG A 1 177 ? 17.153 4.241 7.611 1.00 88.44 177 ARG A O 1
ATOM 1313 N N . ILE A 1 178 ? 15.487 3.093 6.634 1.00 88.00 178 ILE A N 1
ATOM 1314 C CA . ILE A 1 178 ? 15.894 3.328 5.238 1.00 88.00 178 ILE A CA 1
ATOM 1315 C C . ILE A 1 178 ? 14.869 4.166 4.465 1.00 88.00 178 ILE A C 1
ATOM 1317 O O . ILE A 1 178 ? 15.048 4.413 3.278 1.00 88.00 178 ILE A O 1
ATOM 1321 N N . GLN A 1 179 ? 13.779 4.584 5.116 1.00 89.38 179 GLN A N 1
ATOM 1322 C CA . GLN A 1 179 ? 12.739 5.391 4.482 1.00 89.38 179 GLN A CA 1
ATOM 1323 C C . GLN A 1 179 ? 13.313 6.680 3.909 1.00 89.38 179 GLN A C 1
ATOM 1325 O O . GLN A 1 179 ? 14.101 7.376 4.551 1.00 89.38 179 GLN A O 1
ATOM 1330 N N . LYS A 1 180 ? 12.802 7.046 2.740 1.00 90.94 180 LYS A N 1
ATOM 1331 C CA . LYS A 1 180 ? 12.997 8.362 2.160 1.00 90.94 180 LYS A CA 1
ATOM 1332 C C . LYS A 1 180 ? 11.628 8.878 1.689 1.00 90.94 180 LYS A C 1
ATOM 1334 O O . LYS A 1 180 ? 11.177 8.504 0.610 1.00 90.94 180 LYS A O 1
ATOM 1339 N N . PRO A 1 181 ? 10.936 9.713 2.493 1.00 87.69 181 PRO A N 1
ATOM 1340 C CA . PRO A 1 181 ? 9.546 10.116 2.229 1.00 87.69 181 PRO A CA 1
ATOM 1341 C C . PRO A 1 181 ? 9.327 10.808 0.877 1.00 87.69 181 PRO A C 1
ATOM 1343 O O . PRO A 1 181 ? 8.277 10.657 0.260 1.00 87.69 181 PRO A O 1
ATOM 1346 N N . SER A 1 182 ? 10.339 11.527 0.387 1.00 91.06 182 SER A N 1
ATOM 1347 C CA . SER A 1 182 ? 10.329 12.185 -0.923 1.00 91.06 182 SER A CA 1
ATOM 1348 C C . SER A 1 182 ? 10.937 11.340 -2.045 1.00 91.06 182 SER A C 1
ATOM 1350 O O . SER A 1 182 ? 11.156 11.868 -3.129 1.00 91.06 182 SER A O 1
ATOM 1352 N N . PHE A 1 183 ? 11.261 10.064 -1.798 1.00 93.31 183 PHE A N 1
ATOM 1353 C CA . PHE A 1 183 ? 11.915 9.209 -2.789 1.00 93.31 183 PHE A CA 1
ATOM 1354 C C . PHE A 1 183 ? 11.075 9.089 -4.048 1.00 93.31 183 PHE A C 1
ATOM 1356 O O . PHE A 1 183 ? 9.905 8.711 -3.967 1.00 93.31 183 PHE A O 1
ATOM 1363 N N . ASP A 1 184 ? 11.670 9.355 -5.199 1.00 95.00 184 ASP A N 1
ATOM 1364 C CA . ASP A 1 184 ? 11.079 9.053 -6.492 1.00 95.00 184 ASP A CA 1
ATOM 1365 C C . ASP A 1 184 ? 12.121 8.427 -7.411 1.00 95.00 184 ASP A C 1
ATOM 1367 O O . ASP A 1 184 ? 13.078 9.087 -7.794 1.00 95.00 184 ASP A O 1
ATOM 1371 N N . LEU A 1 185 ? 11.913 7.176 -7.823 1.00 93.44 185 LEU A N 1
ATOM 1372 C CA . LEU A 1 185 ? 12.838 6.450 -8.691 1.00 93.44 185 LEU A CA 1
ATOM 1373 C C . LEU A 1 185 ? 13.118 7.174 -10.020 1.00 93.44 185 LEU A C 1
ATOM 1375 O O . LEU A 1 185 ? 14.171 6.968 -10.609 1.00 93.44 185 LEU A O 1
ATOM 1379 N N . ALA A 1 186 ? 12.207 8.031 -10.496 1.00 94.94 186 ALA A N 1
ATOM 1380 C CA . ALA A 1 186 ? 12.449 8.843 -11.693 1.00 94.94 186 ALA A CA 1
ATOM 1381 C C . ALA A 1 186 ? 13.320 10.084 -11.448 1.00 94.94 186 ALA A C 1
ATOM 1383 O O . ALA A 1 186 ? 13.811 10.675 -12.409 1.00 94.94 186 ALA A O 1
ATOM 1384 N N . ALA A 1 187 ? 13.511 10.505 -10.197 1.00 96.25 187 ALA A N 1
ATOM 1385 C CA . ALA A 1 187 ? 14.397 11.613 -9.884 1.00 96.25 187 ALA A CA 1
ATOM 1386 C C . ALA A 1 187 ? 15.861 11.146 -10.019 1.00 96.25 187 ALA A C 1
ATOM 1388 O O . ALA A 1 187 ? 16.242 10.168 -9.372 1.00 96.25 187 ALA A O 1
ATOM 1389 N N . PRO A 1 188 ? 16.721 11.843 -10.791 1.00 94.00 188 PRO A N 1
ATOM 1390 C CA . PRO A 1 188 ? 18.083 11.374 -11.067 1.00 94.00 188 PRO A CA 1
ATOM 1391 C C . PRO A 1 188 ? 18.921 11.070 -9.817 1.00 94.00 188 PRO A C 1
ATOM 1393 O O . PRO A 1 188 ? 19.656 10.084 -9.784 1.00 94.00 188 PRO A O 1
ATOM 1396 N N . ALA A 1 189 ? 18.789 11.890 -8.770 1.00 94.12 189 ALA A N 1
ATOM 1397 C CA . ALA A 1 189 ? 19.508 11.691 -7.512 1.00 94.12 189 ALA A CA 1
ATOM 1398 C C . ALA A 1 189 ? 19.063 10.414 -6.777 1.00 94.12 189 ALA A C 1
ATOM 1400 O O . ALA A 1 189 ? 19.896 9.663 -6.271 1.00 94.12 189 ALA A O 1
ATOM 1401 N N . ASP A 1 190 ? 17.758 10.145 -6.759 1.00 94.00 190 ASP A N 1
ATOM 1402 C CA . ASP A 1 190 ? 17.180 8.969 -6.106 1.00 94.00 190 ASP A CA 1
ATOM 1403 C C . ASP A 1 190 ? 17.448 7.693 -6.904 1.00 94.00 190 ASP A C 1
ATOM 1405 O O . ASP A 1 190 ? 17.771 6.664 -6.313 1.00 94.00 190 ASP A O 1
ATOM 1409 N N . TRP A 1 191 ? 17.417 7.771 -8.237 1.00 91.12 191 TRP A N 1
ATOM 1410 C CA . TRP A 1 191 ? 17.852 6.686 -9.115 1.00 91.12 191 TRP A CA 1
ATOM 1411 C C . TRP A 1 191 ? 19.309 6.298 -8.859 1.00 91.12 191 TRP A C 1
ATOM 1413 O O . TRP A 1 191 ? 19.634 5.121 -8.690 1.00 91.12 191 TRP A O 1
ATOM 1423 N N . GLN A 1 192 ? 20.203 7.287 -8.793 1.00 89.69 192 GLN A N 1
ATOM 1424 C CA . GLN A 1 192 ? 21.613 7.022 -8.539 1.00 89.69 192 GLN A CA 1
ATOM 1425 C C . GLN A 1 192 ? 21.835 6.421 -7.148 1.00 89.69 192 GLN A C 1
ATOM 1427 O O . GLN A 1 192 ? 22.601 5.467 -7.008 1.00 89.69 192 GLN A O 1
ATOM 1432 N N . TRP A 1 193 ? 21.145 6.937 -6.128 1.00 89.88 193 TRP A N 1
ATOM 1433 C CA . TRP A 1 193 ? 21.177 6.355 -4.790 1.00 89.88 193 TRP A CA 1
ATOM 1434 C C . TRP A 1 193 ? 20.678 4.904 -4.786 1.00 89.88 193 TRP A C 1
ATOM 1436 O O . TRP A 1 193 ? 21.320 4.044 -4.180 1.00 89.88 193 TRP A O 1
ATOM 1446 N N . PHE A 1 194 ? 19.576 4.624 -5.488 1.00 88.50 194 PHE A N 1
ATOM 1447 C CA . PHE A 1 194 ? 18.968 3.299 -5.570 1.00 88.50 194 PHE A CA 1
ATOM 1448 C C . PHE A 1 194 ? 19.929 2.277 -6.183 1.00 88.50 194 PHE A C 1
ATOM 1450 O O . PHE A 1 194 ? 20.156 1.225 -5.589 1.00 88.50 194 PHE A O 1
ATOM 1457 N N . LYS A 1 195 ? 20.589 2.611 -7.299 1.00 84.81 195 LYS A N 1
ATOM 1458 C CA . LYS A 1 195 ? 21.632 1.755 -7.894 1.00 84.81 195 LYS A CA 1
ATOM 1459 C C . LYS A 1 195 ? 22.815 1.510 -6.953 1.00 84.81 195 LYS A C 1
ATOM 1461 O O . LYS A 1 195 ? 23.391 0.431 -6.926 1.00 84.81 195 LYS A O 1
ATOM 1466 N N . ASN A 1 196 ? 23.191 2.508 -6.161 1.00 85.12 196 ASN A N 1
ATOM 1467 C CA . ASN A 1 196 ? 24.325 2.372 -5.248 1.00 85.12 196 ASN A CA 1
ATOM 1468 C C . ASN A 1 196 ? 23.986 1.568 -3.981 1.00 85.12 196 ASN A C 1
ATOM 1470 O O . ASN A 1 196 ? 24.891 1.036 -3.345 1.00 85.12 196 ASN A O 1
ATOM 1474 N N . SER A 1 197 ? 22.709 1.519 -3.592 1.00 80.00 197 SER A N 1
ATOM 1475 C CA . SER A 1 197 ? 22.295 1.064 -2.255 1.00 80.00 197 SER A CA 1
ATOM 1476 C C . SER A 1 197 ? 21.392 -0.168 -2.263 1.00 80.00 197 SER A C 1
ATOM 1478 O O . SER A 1 197 ? 21.377 -0.911 -1.286 1.00 80.00 197 SER A O 1
ATOM 1480 N N . ALA A 1 198 ? 20.602 -0.363 -3.320 1.00 69.44 198 ALA A N 1
ATOM 1481 C CA . ALA A 1 198 ? 19.504 -1.329 -3.351 1.00 69.44 198 ALA A CA 1
ATOM 1482 C C . ALA A 1 198 ? 19.625 -2.371 -4.470 1.00 69.44 198 ALA A C 1
ATOM 1484 O O . ALA A 1 198 ? 19.028 -3.440 -4.357 1.00 69.44 198 ALA A O 1
ATOM 1485 N N . THR A 1 199 ? 20.397 -2.113 -5.530 1.00 62.75 199 THR A N 1
ATOM 1486 C CA . THR A 1 199 ? 20.660 -3.136 -6.549 1.00 62.75 199 THR A CA 1
ATOM 1487 C C . THR A 1 199 ? 21.840 -4.003 -6.123 1.00 62.75 199 THR A C 1
ATOM 1489 O O . THR A 1 199 ? 22.957 -3.513 -5.981 1.00 62.75 199 THR A O 1
ATOM 1492 N N . LEU A 1 200 ? 21.603 -5.307 -5.960 1.00 52.84 200 LEU A N 1
ATOM 1493 C CA . LEU A 1 200 ? 22.636 -6.304 -5.630 1.00 52.84 200 LEU A CA 1
ATOM 1494 C C . LEU A 1 200 ? 23.629 -6.569 -6.776 1.00 52.84 200 LEU A C 1
ATOM 1496 O O . LEU A 1 200 ? 24.588 -7.316 -6.600 1.00 52.84 200 LEU A O 1
ATOM 1500 N N . TYR A 1 201 ? 23.419 -5.953 -7.938 1.00 49.34 201 TYR A N 1
ATOM 1501 C CA . TYR A 1 201 ? 24.241 -6.135 -9.124 1.00 49.34 201 TYR A CA 1
ATOM 1502 C C . TYR A 1 201 ? 24.808 -4.791 -9.577 1.00 49.34 201 TYR A C 1
ATOM 1504 O O . TYR A 1 201 ? 24.309 -4.173 -10.516 1.00 49.34 201 TYR A O 1
ATOM 1512 N N . SER A 1 202 ? 25.898 -4.343 -8.955 1.00 43.38 202 SER A N 1
ATOM 1513 C CA . SER A 1 202 ? 26.857 -3.582 -9.749 1.00 43.38 202 SER A CA 1
ATOM 1514 C C . SER A 1 202 ? 27.501 -4.574 -10.717 1.00 43.38 202 SER A C 1
ATOM 1516 O O . SER A 1 202 ? 27.931 -5.663 -10.327 1.00 43.38 202 SER A O 1
ATOM 1518 N N . ARG A 1 203 ? 27.538 -4.237 -12.012 1.00 42.56 203 ARG A N 1
ATOM 1519 C CA . ARG A 1 203 ? 28.469 -4.907 -12.920 1.00 42.56 203 ARG A CA 1
ATOM 1520 C C . ARG A 1 203 ? 29.843 -4.786 -12.277 1.00 42.56 203 ARG A C 1
ATOM 1522 O O . ARG A 1 203 ? 30.354 -3.679 -12.132 1.00 42.56 203 ARG A O 1
ATOM 1529 N N . ILE A 1 204 ? 30.454 -5.914 -11.934 1.00 39.06 204 ILE A N 1
ATOM 1530 C CA . ILE A 1 204 ? 31.906 -5.970 -11.974 1.00 39.06 204 ILE A CA 1
ATOM 1531 C C . ILE A 1 204 ? 32.236 -5.690 -13.442 1.00 39.06 204 ILE A C 1
ATOM 1533 O O . ILE A 1 204 ? 32.035 -6.549 -14.300 1.00 39.06 204 ILE A O 1
ATOM 1537 N N . GLU A 1 205 ? 32.655 -4.468 -13.758 1.00 41.25 205 GLU A N 1
ATOM 1538 C CA . GLU A 1 205 ? 33.330 -4.187 -15.020 1.00 41.25 205 GLU A CA 1
ATOM 1539 C C . GLU A 1 205 ? 34.684 -4.899 -14.976 1.00 41.25 205 GLU A C 1
ATOM 1541 O O . GLU A 1 205 ? 35.731 -4.312 -14.712 1.00 41.25 205 GLU A O 1
ATOM 1546 N N . VAL A 1 206 ? 34.674 -6.215 -15.190 1.00 46.41 206 VAL A N 1
ATOM 1547 C CA . VAL A 1 206 ? 35.893 -6.926 -15.554 1.00 46.41 206 VAL A CA 1
ATOM 1548 C C . VAL A 1 206 ? 36.159 -6.579 -17.012 1.00 46.41 206 VAL A C 1
ATOM 1550 O O . VAL A 1 206 ? 35.584 -7.189 -17.910 1.00 46.41 206 VAL A O 1
ATOM 1553 N N . GLY A 1 207 ? 37.033 -5.600 -17.252 1.00 44.41 207 GLY A N 1
ATOM 1554 C CA . GLY A 1 207 ? 37.756 -5.540 -18.522 1.00 44.41 207 GLY A CA 1
ATOM 1555 C C . GLY A 1 207 ? 37.980 -4.168 -19.143 1.00 44.41 207 GLY A C 1
ATOM 1556 O O . GLY A 1 207 ? 37.487 -3.909 -20.234 1.00 44.41 207 GLY A O 1
ATOM 1557 N N . SER A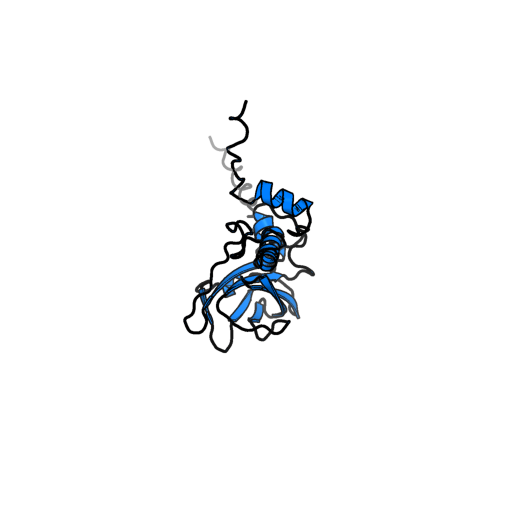 1 208 ? 38.862 -3.360 -18.554 1.00 42.69 208 SER A N 1
ATOM 1558 C CA . SER A 1 208 ? 39.719 -2.460 -19.348 1.00 42.69 208 SER A CA 1
ATOM 1559 C C . SER A 1 208 ? 41.133 -2.277 -18.780 1.00 42.69 208 SER A C 1
ATOM 1561 O O . SER A 1 208 ? 41.835 -1.355 -19.177 1.00 42.69 208 SER A O 1
ATOM 1563 N N . ALA A 1 209 ? 41.589 -3.171 -17.893 1.00 42.34 209 ALA A N 1
ATOM 1564 C CA . ALA A 1 209 ? 42.943 -3.143 -17.319 1.00 42.34 209 ALA A CA 1
ATOM 1565 C C . ALA A 1 209 ? 43.851 -4.299 -17.798 1.00 42.34 209 ALA A C 1
ATOM 1567 O O . ALA A 1 209 ? 44.819 -4.641 -17.132 1.00 42.34 209 ALA A O 1
ATOM 1568 N N . LEU A 1 210 ? 43.550 -4.909 -18.953 1.00 42.88 210 LEU A N 1
ATOM 1569 C CA . LEU A 1 210 ? 44.414 -5.910 -19.613 1.00 42.88 210 LEU A CA 1
ATOM 1570 C C . LEU A 1 210 ? 44.693 -5.568 -21.088 1.00 42.88 210 LEU A C 1
ATOM 1572 O O . LEU A 1 210 ? 44.825 -6.445 -21.939 1.00 42.88 210 LEU A O 1
ATOM 1576 N N . ARG A 1 211 ? 44.779 -4.272 -21.402 1.00 42.88 211 ARG A N 1
ATOM 1577 C CA . ARG A 1 211 ? 45.397 -3.781 -22.640 1.00 42.88 211 ARG A CA 1
ATOM 1578 C C . ARG A 1 211 ? 46.247 -2.547 -22.347 1.00 42.88 211 ARG A C 1
ATOM 1580 O O . ARG A 1 211 ? 45.829 -1.432 -22.637 1.00 42.88 211 ARG A O 1
ATOM 1587 N N . ALA A 1 212 ? 47.411 -2.783 -21.754 1.00 38.38 212 ALA A N 1
ATOM 1588 C CA . ALA A 1 212 ? 48.643 -2.017 -21.933 1.00 38.38 212 ALA A CA 1
ATOM 1589 C C . ALA A 1 212 ? 49.799 -2.874 -21.411 1.00 38.38 212 ALA A C 1
ATOM 1591 O O . ALA A 1 212 ? 49.660 -3.381 -20.276 1.00 38.38 212 ALA A O 1
#

Sequence (212 aa):
MRAAFALLLVLLCGACRAASALPEVDLAPTMRPSAMVVAGVEGILIRGNTTLAEGAKVRLRVTTSQGTTYEATSVAQAGVFAARFPADFQPPAKLVPAVLYVDATGAVEFGGPQAKLSQSEITLFVSVGGIRPELPLVFMDDFTDGQGKKDAESAQWNRNRTLANLFMRSRGAALMRIQKPSFDLAAPADWQWFKNSATLYSRIEVGSALRA

Secondary structure (DSSP, 8-state):
----SSSSSSTTS-------PPPSEE-GGGGSS-SEEEEBTTBEEEEEEE-SPTT-EEEEEEEETTS-EEEEEEE-BTTEEEEEETTT-BSPP---SEEEEEEEESSSSTTSTTHHHHEEEEEEEEEETTBPPPPP-TTT--SB-TT--BGGGSTTHHHHHHHHHHHHHSHHHHHTT---TT--TTSHHHHHHHHHHT-S-------SSS--